Protein AF-A0A2H5ZWG8-F1 (afdb_monomer_lite)

Foldseek 3Di:
DDPPFAEEEEPDPDQDPLADPSHDYHYDDLQADDQFEYEYEPVCLVSLVVRQQVVLVPDPNSDGHAYEYEAEPPDDDDPVRVVRYLYYYYSVRNVVVCLCRVDRCLSCLLVQLVQDDLLLLQAPDPDSLCDPSGDPVSSVCCVPDPSSVVSNVVSSVVVVVVVVVVADDLVLLLCVLLVNHDPVNVVVCVVGSNSVNNSVRSNVVVVDDQQQNPQPPLCVVVQVVVCVVVVNPDGFSDKFQCLVLLVDPQPPPPDDDPPDDWDWDWDDDDQKIWIWTQDSRQWIKIKIKGFPPDAQWKKKWKDAPPDPGIDIDTDGWDDPDVRMTMDMDTPGGSVPDDNRIMITIHGDPPDD

Secondary structure (DSSP, 8-state):
-------EEES-SS--TT--TTS--EEPPTT-PPSS-EEE-GGGHHHHHHHHHHHHHTSTT-PPPPEEEEE-TT----TT-GGG-SEEEETT-HHHHHHHHHSTTGGGHHHHHHTS-HHHHHS--S-GGG-TTS-HHHHHHHHH-HHHHHHHHHHHHHHHHHHHTTS--HHHHHHHHTT---HHHHHHHHH-HHHHHHHHHHHHHTT--S---PPPGGGHHHHHHHHHHHT--SPPSEEEE-HHHHSS----SS---TT-PPEEEEEEETTEEEEEEE-TT-EEEEEEEEETTS-SEEEEEEE-TT-SS-EEEEEE-EEEETTEEEEEEEEEE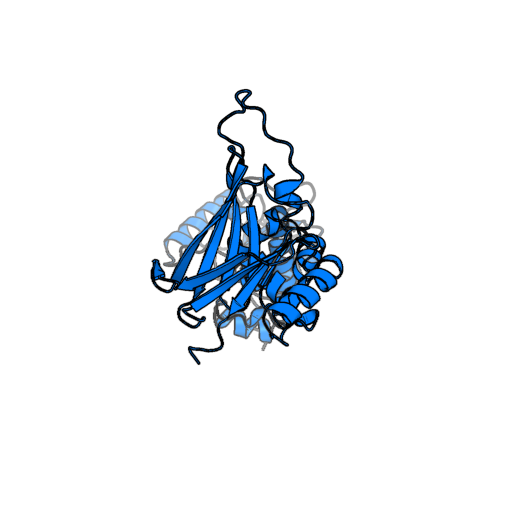GGGSPTT-EEEEEE-S---

Sequence (352 aa):
MNTVHRVWVLGFPERPPDWPAGLPFNPCSPHSLPPGPVVVHPSEVAHFIELARRAASHTESGTLPRAVLYLPPGDSEPPEVAAYFDAVVRADETDRLVRLLTCPHTLSVHEWVEELPREALFGVLEVPWEHRNLPGEAREHLTRCRVCREEFHQALQARRRLLRALCPEPEALARYATGAGAAHLAHHVDRCPACRAELAALQRELGGEPRAVPLKPELRPLWDQVATLLGVRRLPPIAVDLSPLLATLPLAAKSLPETQSPQSLRAQLEGVRCTVQRSPEGLLWAAVEADLQAPRKVRLVLASLHWTQPQEWLVELRPIAPGRLGATLFLGRAEHLEPGAALFLVPEPTDA

Radius of gyration: 30.87 Å; chains: 1; bounding box: 73×37×82 Å

pLDDT: mean 81.22, std 13.67, range [30.7, 94.31]

Structure (mmCIF, N/CA/C/O backbone):
data_AF-A0A2H5ZWG8-F1
#
_entry.id   AF-A0A2H5ZWG8-F1
#
loop_
_atom_site.group_PDB
_atom_site.id
_atom_site.type_symbol
_atom_site.label_atom_id
_atom_site.label_alt_id
_atom_site.label_comp_id
_atom_site.label_asym_id
_atom_site.label_entity_id
_atom_site.label_seq_id
_atom_site.pdbx_PDB_ins_code
_atom_site.Cartn_x
_atom_site.Cartn_y
_atom_site.Cartn_z
_atom_site.occupancy
_atom_site.B_iso_or_equiv
_atom_site.auth_seq_id
_atom_site.auth_comp_id
_atom_site.auth_asym_id
_atom_site.auth_atom_id
_atom_site.pdbx_PDB_model_num
ATOM 1 N N . MET A 1 1 ? 32.846 -11.225 -10.430 1.00 30.70 1 MET A N 1
ATOM 2 C CA . MET A 1 1 ? 33.342 -11.409 -11.810 1.00 30.70 1 MET A CA 1
ATOM 3 C C . MET A 1 1 ? 32.458 -10.570 -12.719 1.00 30.70 1 MET A C 1
ATOM 5 O O . MET A 1 1 ? 31.273 -10.856 -12.783 1.00 30.70 1 MET A O 1
ATOM 9 N N . ASN A 1 2 ? 32.995 -9.503 -13.321 1.00 34.00 2 ASN A N 1
ATOM 10 C CA . ASN A 1 2 ? 32.265 -8.641 -14.259 1.00 34.00 2 ASN A CA 1
ATOM 11 C C . ASN A 1 2 ? 32.137 -9.361 -15.605 1.00 34.00 2 ASN A C 1
ATOM 13 O O . ASN A 1 2 ? 33.013 -9.250 -16.461 1.00 34.00 2 ASN A O 1
ATOM 17 N N . THR A 1 3 ? 31.063 -10.118 -15.797 1.00 44.66 3 THR A N 1
ATOM 18 C CA . THR A 1 3 ? 30.571 -10.395 -17.146 1.00 44.66 3 THR A CA 1
ATOM 19 C C . THR A 1 3 ? 30.110 -9.061 -17.720 1.00 44.66 3 THR A C 1
ATOM 21 O O . THR A 1 3 ? 29.176 -8.456 -17.208 1.00 44.66 3 THR A O 1
ATOM 24 N N . VAL A 1 4 ? 30.806 -8.557 -18.742 1.00 54.16 4 VAL A N 1
ATOM 25 C CA . VAL A 1 4 ? 30.386 -7.346 -19.457 1.00 54.16 4 VAL A CA 1
ATOM 26 C C . VAL A 1 4 ? 29.005 -7.626 -20.043 1.00 54.16 4 VAL A C 1
ATOM 28 O O . VAL A 1 4 ? 28.868 -8.389 -21.002 1.00 54.16 4 VAL A O 1
ATOM 31 N N . HIS A 1 5 ? 27.971 -7.070 -19.418 1.00 67.81 5 HIS A N 1
ATOM 32 C CA . HIS A 1 5 ? 26.605 -7.200 -19.892 1.00 67.81 5 HIS A CA 1
ATOM 33 C C . HIS A 1 5 ? 26.490 -6.474 -21.234 1.00 67.81 5 HIS A C 1
ATOM 35 O O . HIS A 1 5 ? 26.905 -5.323 -21.377 1.00 67.81 5 HIS A O 1
ATOM 41 N N . ARG A 1 6 ? 25.989 -7.182 -22.251 1.00 79.94 6 ARG A N 1
ATOM 42 C CA . ARG A 1 6 ? 25.835 -6.622 -23.594 1.00 79.94 6 ARG A CA 1
ATOM 43 C C . ARG A 1 6 ? 24.592 -5.741 -23.618 1.00 79.94 6 ARG A C 1
ATOM 45 O O . ARG A 1 6 ? 23.482 -6.238 -23.462 1.00 79.94 6 ARG A O 1
ATOM 52 N N . VAL A 1 7 ? 24.813 -4.446 -23.806 1.00 85.50 7 VAL A N 1
ATOM 53 C CA . VAL A 1 7 ? 23.780 -3.469 -24.158 1.00 85.50 7 VAL A CA 1
ATOM 54 C C . VAL A 1 7 ? 23.635 -3.471 -25.669 1.00 85.50 7 VAL A C 1
ATOM 56 O O . VAL A 1 7 ? 24.648 -3.469 -26.377 1.00 85.50 7 VAL A O 1
ATOM 59 N N . TRP A 1 8 ? 22.400 -3.467 -26.153 1.00 91.88 8 TRP A N 1
ATOM 60 C CA . TRP A 1 8 ? 22.103 -3.427 -27.577 1.00 91.88 8 TRP A CA 1
ATOM 61 C C . TRP A 1 8 ? 21.438 -2.113 -27.959 1.00 91.88 8 TRP A C 1
ATOM 63 O O . TRP A 1 8 ? 20.783 -1.494 -27.128 1.00 91.88 8 TRP A O 1
ATOM 73 N N . VAL A 1 9 ? 21.614 -1.676 -29.202 1.00 93.50 9 VAL A N 1
ATOM 74 C CA . VAL A 1 9 ? 21.049 -0.418 -29.705 1.00 93.50 9 VAL A CA 1
ATOM 75 C C . VAL A 1 9 ? 20.248 -0.663 -30.978 1.00 93.50 9 VAL A C 1
ATOM 77 O O . VAL A 1 9 ? 20.664 -1.452 -31.825 1.00 93.50 9 VAL A O 1
ATOM 80 N N . LEU A 1 10 ? 19.096 -0.017 -31.124 1.00 93.19 10 LEU A N 1
ATOM 81 C CA . LEU A 1 10 ? 18.216 -0.144 -32.285 1.00 93.19 10 LEU A CA 1
ATOM 82 C C . LEU A 1 10 ? 17.880 1.245 -32.832 1.00 93.19 10 LEU A C 1
ATOM 84 O O . LEU A 1 10 ? 17.491 2.130 -32.074 1.00 93.19 10 LEU A O 1
ATOM 88 N N . GLY A 1 11 ? 18.033 1.429 -34.144 1.00 89.50 11 GLY A N 1
ATOM 89 C CA . GLY A 1 11 ? 17.671 2.678 -34.824 1.00 89.50 11 GLY A CA 1
ATOM 90 C C . GLY A 1 11 ? 18.688 3.803 -34.756 1.00 89.50 11 GLY A C 1
ATOM 91 O O . GLY A 1 11 ? 18.372 4.924 -35.137 1.00 89.50 11 GLY A O 1
ATOM 92 N N . PHE A 1 12 ? 19.904 3.517 -34.300 1.00 89.69 12 PHE A N 1
ATOM 93 C CA . PHE A 1 12 ? 20.992 4.485 -34.322 1.00 89.69 12 PHE A CA 1
ATOM 94 C C . PHE A 1 12 ? 21.779 4.350 -35.633 1.00 89.69 12 PHE A C 1
ATOM 96 O O . PHE A 1 12 ? 22.387 3.296 -35.845 1.00 89.69 12 PHE A O 1
ATOM 103 N N . PRO A 1 13 ? 21.796 5.376 -36.506 1.00 81.50 13 PRO A N 1
ATOM 104 C CA . PRO A 1 13 ? 22.578 5.337 -37.744 1.00 81.50 13 PRO A CA 1
ATOM 105 C C . PRO A 1 13 ? 24.087 5.316 -37.462 1.00 81.50 13 PRO A C 1
ATOM 107 O O . PRO A 1 13 ? 24.849 4.658 -38.163 1.00 81.50 13 PRO A O 1
ATOM 110 N N . GLU A 1 14 ? 24.505 5.995 -36.395 1.00 85.88 14 GLU A N 1
ATOM 111 C CA . GLU A 1 14 ? 25.869 6.022 -35.881 1.00 85.88 14 GLU A CA 1
ATOM 112 C C . GLU A 1 14 ? 25.857 6.164 -34.354 1.00 85.88 14 GLU A C 1
ATOM 114 O O . GLU A 1 14 ? 24.822 6.457 -33.748 1.00 85.88 14 GLU A O 1
ATOM 119 N N . ARG A 1 15 ? 27.008 5.924 -33.713 1.00 88.12 15 ARG A N 1
ATOM 120 C CA . ARG A 1 15 ? 27.152 6.111 -32.265 1.00 88.12 15 ARG A CA 1
ATOM 121 C C . ARG A 1 15 ? 27.009 7.604 -31.934 1.00 88.12 15 ARG A C 1
ATOM 123 O O . ARG A 1 15 ? 27.814 8.381 -32.445 1.00 88.12 15 ARG A O 1
ATOM 130 N N . PRO A 1 16 ? 26.073 8.003 -31.049 1.00 85.69 16 PRO A N 1
ATOM 131 C CA . PRO A 1 16 ? 25.942 9.398 -30.644 1.00 85.69 16 PRO A CA 1
ATOM 132 C C . PRO A 1 16 ? 27.257 9.952 -30.068 1.00 85.69 16 PRO A C 1
ATOM 134 O O . PRO A 1 16 ? 27.935 9.222 -29.335 1.00 85.69 16 PRO A O 1
ATOM 137 N N . PRO A 1 17 ? 27.611 11.225 -30.334 1.00 82.56 17 PRO A N 1
ATOM 138 C CA . PRO A 1 17 ? 28.825 11.844 -29.795 1.00 82.56 17 PRO A CA 1
ATOM 139 C C . PRO A 1 17 ? 28.893 11.782 -28.264 1.00 82.56 17 PRO A C 1
ATOM 141 O O . PRO A 1 17 ? 29.939 11.467 -27.702 1.00 82.56 17 PRO A O 1
ATOM 144 N N . ASP A 1 18 ? 27.748 11.979 -27.608 1.00 82.44 18 ASP A N 1
ATOM 145 C CA . ASP A 1 18 ? 27.615 11.967 -26.149 1.00 82.44 18 ASP A CA 1
ATOM 146 C C . ASP A 1 18 ? 27.380 10.556 -25.576 1.00 82.44 18 ASP A C 1
ATOM 148 O O . ASP A 1 18 ? 27.029 10.391 -24.407 1.00 82.44 18 ASP A O 1
ATOM 152 N N . TRP A 1 19 ? 27.557 9.498 -26.379 1.00 85.88 19 TRP A N 1
ATOM 153 C CA . TRP A 1 19 ? 27.351 8.131 -25.907 1.00 85.88 19 TRP A CA 1
ATOM 154 C C . TRP A 1 19 ? 28.383 7.748 -24.834 1.00 85.88 19 TRP A C 1
ATOM 156 O O . TRP A 1 19 ? 29.591 7.761 -25.123 1.00 85.88 19 TRP A O 1
ATOM 166 N N . PRO A 1 20 ? 27.952 7.293 -23.641 1.00 85.12 20 PRO A N 1
ATOM 167 C CA . PRO A 1 20 ? 28.846 7.078 -22.510 1.00 85.12 20 PRO A CA 1
ATOM 168 C C . PRO A 1 20 ? 30.040 6.176 -22.837 1.00 85.12 20 PRO A C 1
ATOM 170 O O . PRO A 1 20 ? 29.884 5.069 -23.354 1.00 85.12 20 PRO A O 1
ATOM 173 N N . ALA A 1 21 ? 31.251 6.629 -22.501 1.00 79.94 21 ALA A N 1
ATOM 174 C CA . ALA A 1 21 ? 32.500 5.948 -22.857 1.00 79.94 21 ALA A CA 1
ATOM 175 C C . ALA A 1 21 ? 32.606 4.506 -22.315 1.00 79.94 21 ALA A C 1
ATOM 177 O O . ALA A 1 21 ? 33.297 3.682 -22.909 1.00 79.94 21 ALA A O 1
ATOM 178 N N . GLY A 1 22 ? 31.903 4.195 -21.220 1.00 79.25 22 GLY A N 1
ATOM 179 C CA . GLY A 1 22 ? 31.877 2.872 -20.588 1.00 79.25 22 GLY A CA 1
ATOM 180 C C . GLY A 1 22 ? 30.763 1.932 -21.060 1.00 79.25 22 GLY A C 1
ATOM 181 O O . GLY A 1 22 ? 30.736 0.785 -20.618 1.00 79.25 22 GLY A O 1
ATOM 182 N N . LEU A 1 23 ? 29.846 2.380 -21.928 1.00 84.25 23 LEU A N 1
ATOM 183 C CA . LEU A 1 23 ? 28.751 1.544 -22.421 1.00 84.25 23 LEU A CA 1
ATOM 184 C C . LEU A 1 23 ? 29.053 0.999 -23.819 1.00 84.25 23 LEU A C 1
ATOM 186 O O . LEU A 1 23 ? 29.343 1.781 -24.731 1.00 84.25 23 LEU A O 1
ATOM 190 N N . PRO A 1 24 ? 28.937 -0.323 -24.034 1.00 85.75 24 PRO A N 1
ATOM 191 C CA . PRO A 1 24 ? 29.133 -0.888 -25.355 1.00 85.75 24 PRO A CA 1
ATOM 192 C C . PRO A 1 24 ? 27.995 -0.452 -26.288 1.00 85.75 24 PRO A C 1
ATOM 194 O O . PRO A 1 24 ? 26.832 -0.405 -25.894 1.00 85.75 24 PRO A O 1
ATOM 197 N N . PHE A 1 25 ? 28.342 -0.142 -27.535 1.00 88.56 25 PHE A N 1
ATOM 198 C CA . PHE A 1 25 ? 27.396 0.233 -28.582 1.00 88.56 25 PHE A CA 1
ATOM 199 C C . PHE A 1 25 ? 27.288 -0.933 -29.569 1.00 88.56 25 PHE A C 1
ATOM 201 O O . PHE A 1 25 ? 28.113 -1.057 -30.473 1.00 88.56 25 PHE A O 1
ATOM 208 N N . ASN A 1 26 ? 26.324 -1.834 -29.348 1.00 90.31 26 ASN A N 1
ATOM 209 C CA . ASN A 1 26 ? 26.140 -3.033 -30.172 1.00 90.31 26 ASN A CA 1
ATOM 210 C C . ASN A 1 26 ? 24.828 -2.937 -30.964 1.00 90.31 26 ASN A C 1
ATOM 212 O O . ASN A 1 26 ? 23.762 -3.115 -30.372 1.00 90.31 26 ASN A O 1
ATOM 216 N N . PRO A 1 27 ? 24.865 -2.666 -32.277 1.00 89.94 27 PRO A N 1
ATOM 217 C CA . PRO A 1 27 ? 23.658 -2.613 -33.094 1.00 89.94 27 PRO A CA 1
ATOM 218 C C . PRO A 1 27 ? 22.876 -3.932 -33.063 1.00 89.94 27 PRO A C 1
ATOM 220 O O . PRO A 1 27 ? 23.457 -5.017 -33.143 1.00 89.94 27 PRO A O 1
ATOM 223 N N . CYS A 1 28 ? 21.553 -3.836 -32.945 1.00 86.88 28 CYS A N 1
ATOM 224 C CA . CYS A 1 28 ? 20.645 -4.971 -33.051 1.00 86.88 28 CYS A CA 1
ATOM 225 C C . CYS A 1 28 ? 20.570 -5.485 -34.491 1.00 86.88 28 CYS A C 1
ATOM 227 O O . CYS A 1 28 ? 20.695 -4.728 -35.453 1.00 86.88 28 CYS A O 1
ATOM 229 N N . SER A 1 29 ? 20.264 -6.776 -34.629 1.00 81.75 29 SER A N 1
ATOM 230 C CA . SER A 1 29 ? 19.774 -7.312 -35.898 1.00 81.75 29 SER A CA 1
ATOM 231 C C . SER A 1 29 ? 18.396 -6.711 -36.211 1.00 81.75 29 SER A C 1
ATOM 233 O O . SER A 1 29 ? 17.562 -6.628 -35.307 1.00 81.75 29 SER A O 1
ATOM 235 N N . PRO A 1 30 ? 18.100 -6.356 -37.473 1.00 75.69 30 PRO A N 1
ATOM 236 C CA . PRO A 1 30 ? 16.808 -5.784 -37.853 1.00 75.69 30 PRO A CA 1
ATOM 237 C C . PRO A 1 30 ? 15.635 -6.770 -37.722 1.00 75.69 30 PRO A C 1
ATOM 239 O O . PRO A 1 30 ? 14.481 -6.353 -37.788 1.00 75.69 30 PRO A O 1
ATOM 242 N N . HIS A 1 31 ? 15.902 -8.069 -37.551 1.00 81.56 31 HIS A N 1
ATOM 243 C CA . HIS A 1 31 ? 14.879 -9.121 -37.601 1.00 81.56 31 HIS A CA 1
ATOM 244 C C . HIS A 1 31 ? 14.550 -9.759 -36.248 1.00 81.56 31 HIS A C 1
ATOM 246 O O . HIS A 1 31 ? 13.583 -10.513 -36.153 1.00 81.56 31 HIS A O 1
ATOM 252 N N . SER A 1 32 ? 15.345 -9.508 -35.208 1.00 83.25 32 SER A N 1
ATOM 253 C CA . SER A 1 32 ? 15.174 -10.174 -33.915 1.00 83.25 32 SER A CA 1
ATOM 254 C C . SER A 1 32 ? 15.794 -9.368 -32.785 1.00 83.25 32 SER A C 1
ATOM 256 O O . SER A 1 32 ? 16.927 -8.897 -32.919 1.00 83.25 32 SER A O 1
ATOM 258 N N . LEU A 1 33 ? 15.099 -9.298 -31.648 1.00 87.12 33 LEU A N 1
ATOM 259 C CA . LEU A 1 33 ? 15.634 -8.668 -30.445 1.00 87.12 33 LEU A CA 1
ATOM 260 C C . LEU A 1 33 ? 16.552 -9.643 -29.691 1.00 87.12 33 LEU A C 1
ATOM 262 O O . LEU A 1 33 ? 16.179 -10.800 -29.478 1.00 87.12 33 LEU A O 1
ATOM 266 N N . PRO A 1 34 ? 17.762 -9.206 -29.312 1.00 85.56 34 PRO A N 1
ATOM 267 C CA . PRO A 1 34 ? 18.702 -10.034 -28.572 1.00 85.56 34 PRO A CA 1
ATOM 268 C C . PRO A 1 34 ? 18.287 -10.190 -27.099 1.00 85.56 34 PRO A C 1
ATOM 270 O O . PRO A 1 34 ? 17.523 -9.377 -26.576 1.00 85.56 34 PRO A O 1
ATOM 273 N N . PRO A 1 35 ? 18.828 -11.195 -26.385 1.00 78.94 35 PRO A N 1
ATOM 274 C CA . PRO A 1 35 ? 18.664 -11.281 -24.941 1.00 78.94 35 PRO A CA 1
ATOM 275 C C . PRO A 1 35 ? 19.454 -10.152 -24.262 1.00 78.94 35 PRO A C 1
ATOM 277 O O . PRO A 1 35 ? 20.685 -10.095 -24.355 1.00 78.94 35 PRO A O 1
ATOM 280 N N . GLY A 1 36 ? 18.748 -9.251 -23.579 1.00 84.50 36 GLY A N 1
ATOM 281 C CA . GLY A 1 36 ? 19.336 -8.146 -22.820 1.00 84.50 36 GLY A CA 1
ATOM 282 C C . GLY A 1 36 ? 18.604 -6.816 -23.020 1.00 84.50 36 GLY A C 1
ATOM 283 O O . GLY A 1 36 ? 17.618 -6.766 -23.751 1.00 84.50 36 GLY A O 1
ATOM 284 N N . PRO A 1 37 ? 19.078 -5.744 -22.360 1.00 90.00 37 PRO A N 1
ATOM 285 C CA . PRO A 1 37 ? 18.495 -4.419 -22.505 1.00 90.00 37 PRO A CA 1
ATOM 286 C C . PRO A 1 37 ? 18.777 -3.840 -23.897 1.00 90.00 37 PRO A C 1
ATOM 288 O O . PRO A 1 37 ? 19.912 -3.898 -24.388 1.00 90.00 37 PRO A O 1
ATOM 291 N N . VAL A 1 38 ? 17.748 -3.249 -24.504 1.00 92.81 38 VAL A N 1
ATOM 292 C CA . VAL A 1 38 ? 17.826 -2.587 -25.811 1.00 92.81 38 VAL A CA 1
ATOM 293 C C . VAL A 1 38 ? 17.573 -1.090 -25.654 1.00 92.81 38 VAL A C 1
ATOM 295 O O . VAL A 1 38 ? 16.543 -0.673 -25.135 1.00 92.81 38 VAL A O 1
ATOM 298 N N . VAL A 1 39 ? 18.506 -0.268 -26.118 1.00 93.75 39 VAL A N 1
ATOM 299 C CA . VAL A 1 39 ? 18.330 1.180 -26.230 1.00 93.75 39 VAL A CA 1
ATOM 300 C C . VAL A 1 39 ? 17.760 1.482 -27.609 1.00 93.75 39 VAL A C 1
ATOM 302 O O . VAL A 1 39 ? 18.359 1.121 -28.622 1.00 93.75 39 VAL A O 1
ATOM 305 N N . VAL A 1 40 ? 16.601 2.123 -27.661 1.00 93.44 40 VAL A N 1
ATOM 306 C CA . VAL A 1 40 ? 15.843 2.339 -28.896 1.00 93.44 40 VAL A CA 1
ATOM 307 C C . VAL A 1 40 ? 15.834 3.822 -29.235 1.00 93.44 40 VAL A C 1
ATOM 309 O O . VAL A 1 40 ? 15.539 4.659 -28.384 1.00 93.44 40 VAL A O 1
ATOM 312 N N . HIS A 1 41 ? 16.169 4.139 -30.481 1.00 91.81 41 HIS A N 1
ATOM 313 C CA . HIS A 1 41 ? 16.049 5.478 -31.043 1.00 91.81 41 HIS A CA 1
ATOM 314 C C . HIS A 1 41 ? 14.596 5.754 -31.480 1.00 91.81 41 HIS A C 1
ATOM 316 O O . HIS A 1 41 ? 13.927 4.821 -31.943 1.00 91.81 41 HIS A O 1
ATOM 322 N N . PRO A 1 42 ? 14.091 7.005 -31.425 1.00 90.12 42 PRO A N 1
ATOM 323 C CA . PRO A 1 42 ? 12.688 7.304 -31.720 1.00 90.12 42 PRO A CA 1
ATOM 324 C C . PRO A 1 42 ? 12.245 6.880 -33.126 1.00 90.12 42 PRO A C 1
ATOM 326 O O . PRO A 1 42 ? 11.098 6.482 -33.319 1.00 90.12 42 PRO A O 1
ATOM 329 N N . SER A 1 43 ? 13.166 6.888 -34.097 1.00 89.50 43 SER A N 1
ATOM 330 C CA . SER A 1 43 ? 12.890 6.475 -35.481 1.00 89.50 43 SER A CA 1
ATOM 331 C C . SER A 1 43 ? 12.484 5.005 -35.634 1.00 89.50 43 SER A C 1
ATOM 333 O O . SER A 1 43 ? 11.836 4.668 -36.616 1.00 89.50 43 SER A O 1
ATOM 335 N N . GLU A 1 44 ? 12.842 4.135 -34.686 1.00 91.69 44 GLU A N 1
ATOM 336 C CA . GLU A 1 44 ? 12.567 2.691 -34.750 1.00 91.69 44 GLU A CA 1
ATOM 337 C C . GLU A 1 44 ? 11.533 2.230 -33.719 1.00 91.69 44 GLU A C 1
ATOM 339 O O . GLU A 1 44 ? 11.356 1.032 -33.516 1.00 91.69 44 GLU A O 1
ATOM 344 N N . VAL A 1 45 ? 10.819 3.142 -33.055 1.00 91.25 45 VAL A N 1
ATOM 345 C CA . VAL A 1 45 ? 9.861 2.763 -32.003 1.00 91.25 45 VAL A CA 1
ATOM 346 C C . VAL A 1 45 ? 8.763 1.835 -32.527 1.00 91.25 45 VAL A C 1
ATOM 348 O O . VAL A 1 45 ? 8.473 0.818 -31.901 1.00 91.25 45 VAL A O 1
ATOM 351 N N . ALA A 1 46 ? 8.177 2.137 -33.689 1.00 90.19 46 ALA A N 1
ATOM 352 C CA . ALA A 1 46 ? 7.131 1.297 -34.276 1.00 90.19 46 ALA A CA 1
ATOM 353 C C . ALA A 1 46 ? 7.643 -0.120 -34.592 1.00 90.19 46 ALA A C 1
ATOM 355 O O . ALA A 1 46 ? 6.980 -1.110 -34.275 1.00 90.19 46 ALA A O 1
ATOM 356 N N . HIS A 1 47 ? 8.852 -0.214 -35.152 1.00 91.69 47 HIS A N 1
ATOM 357 C CA . HIS A 1 47 ? 9.499 -1.487 -35.468 1.00 91.69 47 HIS A CA 1
ATOM 358 C C . HIS A 1 47 ? 9.872 -2.265 -34.202 1.00 91.69 47 HIS A C 1
ATOM 360 O O . HIS A 1 47 ? 9.610 -3.463 -34.096 1.00 91.69 47 HIS A O 1
ATOM 366 N N . PHE A 1 48 ? 10.407 -1.579 -33.189 1.00 93.06 48 PHE A N 1
ATOM 367 C CA . PHE A 1 48 ? 10.680 -2.163 -31.881 1.00 93.06 48 PHE A CA 1
ATOM 368 C C . PHE A 1 48 ? 9.421 -2.776 -31.266 1.00 93.06 48 PHE A C 1
ATOM 370 O O . PHE A 1 48 ? 9.468 -3.919 -30.823 1.00 93.06 48 PHE A O 1
ATOM 377 N N . ILE A 1 49 ? 8.294 -2.058 -31.276 1.00 92.19 49 ILE A N 1
ATOM 378 C CA . ILE A 1 49 ? 7.020 -2.549 -30.735 1.00 92.19 49 ILE A CA 1
ATOM 379 C C . ILE A 1 49 ? 6.581 -3.829 -31.457 1.00 92.19 49 ILE A C 1
ATOM 381 O O . ILE A 1 49 ? 6.165 -4.791 -30.809 1.00 92.19 49 ILE A O 1
ATOM 385 N N . GLU A 1 50 ? 6.698 -3.88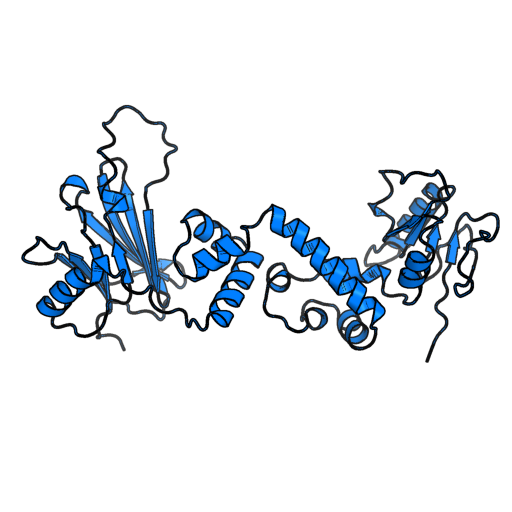3 -32.785 1.00 92.00 50 GLU A N 1
ATOM 386 C CA . GLU A 1 50 ? 6.389 -5.090 -33.558 1.00 92.00 50 GLU A CA 1
ATOM 387 C C . GLU A 1 50 ? 7.275 -6.274 -33.139 1.00 92.00 50 GLU A C 1
ATOM 389 O O . GLU A 1 50 ? 6.770 -7.365 -32.848 1.00 92.00 50 GLU A O 1
ATOM 394 N N . LEU A 1 51 ? 8.590 -6.055 -33.052 1.00 92.25 51 LEU A N 1
ATOM 395 C CA . LEU A 1 51 ? 9.545 -7.079 -32.633 1.00 92.25 51 LEU A CA 1
ATOM 396 C C . LEU A 1 51 ? 9.325 -7.525 -31.181 1.00 92.25 51 LEU A C 1
ATOM 398 O O . LEU A 1 51 ? 9.383 -8.720 -30.895 1.00 92.25 51 LEU A O 1
ATOM 402 N N . ALA A 1 52 ? 9.039 -6.590 -30.276 1.00 91.56 52 ALA A N 1
ATOM 403 C CA . ALA A 1 52 ? 8.789 -6.842 -28.862 1.00 91.56 52 ALA A CA 1
ATOM 404 C C . ALA A 1 52 ? 7.533 -7.694 -28.664 1.00 91.56 52 ALA A C 1
ATOM 406 O O . ALA A 1 52 ? 7.564 -8.678 -27.926 1.00 91.56 52 ALA A O 1
ATOM 407 N N . ARG A 1 53 ? 6.447 -7.384 -29.385 1.00 91.06 53 ARG A N 1
ATOM 408 C CA . ARG A 1 53 ? 5.201 -8.166 -29.340 1.00 91.06 53 ARG A CA 1
ATOM 409 C C . ARG A 1 53 ? 5.392 -9.573 -29.896 1.00 91.06 53 ARG A C 1
ATOM 411 O O . ARG A 1 53 ? 4.882 -10.527 -29.312 1.00 91.06 53 ARG A O 1
ATOM 418 N N . ARG A 1 54 ? 6.150 -9.722 -30.988 1.00 89.94 54 ARG A N 1
ATOM 419 C CA . ARG A 1 54 ? 6.514 -11.045 -31.519 1.00 89.94 54 ARG A CA 1
ATOM 420 C C . ARG A 1 54 ? 7.330 -11.840 -30.508 1.00 89.94 54 ARG A C 1
ATOM 422 O O . ARG A 1 54 ? 6.966 -12.971 -30.204 1.00 89.94 54 ARG A O 1
ATOM 429 N N . ALA A 1 55 ? 8.379 -11.242 -29.948 1.00 87.56 55 ALA A N 1
ATOM 430 C CA . ALA A 1 55 ? 9.217 -11.888 -28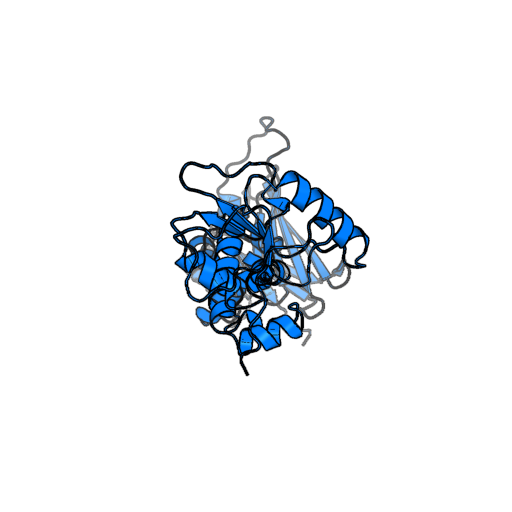.944 1.00 87.56 55 ALA A CA 1
ATOM 431 C C . ALA A 1 55 ? 8.397 -12.342 -27.723 1.00 87.56 55 ALA A C 1
ATOM 433 O O . ALA A 1 55 ? 8.501 -13.498 -27.323 1.00 87.56 55 ALA A O 1
ATOM 434 N N . ALA A 1 56 ? 7.520 -11.479 -27.202 1.00 88.31 56 ALA A N 1
ATOM 435 C CA . ALA A 1 56 ? 6.636 -11.797 -26.084 1.00 88.31 56 ALA A CA 1
ATOM 436 C C . ALA A 1 56 ? 5.633 -12.918 -26.404 1.00 88.31 56 ALA A C 1
ATOM 438 O O . ALA A 1 56 ? 5.367 -13.760 -25.559 1.00 88.31 56 ALA A O 1
ATOM 439 N N . SER A 1 57 ? 5.107 -12.995 -27.633 1.00 88.00 57 SER A N 1
ATOM 440 C CA . SER A 1 57 ? 4.190 -14.082 -28.027 1.00 88.00 57 SER A CA 1
ATOM 441 C C . SER A 1 57 ? 4.837 -15.474 -28.036 1.00 88.00 57 SER A C 1
ATOM 443 O O . SER A 1 57 ? 4.135 -16.484 -28.031 1.00 88.00 57 SER A O 1
ATOM 445 N N . HIS A 1 58 ? 6.170 -15.528 -28.052 1.00 84.25 58 HIS A N 1
ATOM 446 C CA . HIS A 1 58 ? 6.948 -16.761 -28.013 1.00 84.25 58 HIS A CA 1
ATOM 447 C C . HIS A 1 58 ? 7.445 -17.123 -26.607 1.00 84.25 58 HIS A C 1
ATOM 449 O O . HIS A 1 58 ? 8.062 -18.176 -26.445 1.00 84.25 58 HIS A O 1
ATOM 455 N N . THR A 1 59 ? 7.188 -16.289 -25.594 1.00 81.88 59 THR A N 1
ATOM 456 C CA . THR A 1 59 ? 7.508 -16.584 -24.193 1.00 81.88 59 THR A CA 1
ATOM 457 C C . THR A 1 59 ? 6.241 -16.964 -23.434 1.00 81.88 59 THR A C 1
ATOM 459 O O . THR A 1 59 ? 5.197 -16.336 -23.584 1.00 81.88 59 THR A O 1
ATOM 462 N N . GLU A 1 60 ? 6.317 -17.990 -22.582 1.00 76.38 60 GLU A N 1
ATOM 463 C CA . GLU A 1 60 ? 5.169 -18.404 -21.756 1.00 76.38 60 GLU A CA 1
ATOM 464 C C . GLU A 1 60 ? 4.699 -17.289 -20.810 1.00 76.38 60 GLU A C 1
ATOM 466 O O . GLU A 1 60 ? 3.516 -17.202 -20.489 1.00 76.38 60 GLU A O 1
ATOM 471 N N . SER A 1 61 ? 5.614 -16.416 -20.383 1.00 79.69 61 SER A N 1
ATOM 472 C CA . SER A 1 61 ? 5.317 -15.291 -19.499 1.00 79.69 61 SER A CA 1
ATOM 473 C C . SER A 1 61 ? 4.711 -14.082 -20.217 1.00 79.69 61 SER A C 1
ATOM 475 O O . SER A 1 61 ? 4.222 -13.173 -19.549 1.00 79.69 61 SER A O 1
ATOM 477 N N . GLY A 1 62 ? 4.772 -14.024 -21.555 1.00 83.94 62 GLY A N 1
ATOM 478 C CA . GLY A 1 62 ? 4.346 -12.856 -22.329 1.00 83.94 62 GLY A CA 1
ATOM 479 C C . GLY A 1 62 ? 5.159 -11.587 -22.048 1.00 83.94 62 GLY A C 1
ATOM 480 O O . GLY A 1 62 ? 4.711 -10.487 -22.370 1.00 83.94 62 GLY A O 1
ATOM 481 N N . THR A 1 63 ? 6.328 -11.711 -21.414 1.00 83.12 63 THR A N 1
ATOM 482 C CA . THR A 1 63 ? 7.128 -10.565 -20.966 1.00 83.12 63 THR A CA 1
ATOM 483 C C . THR A 1 63 ? 7.748 -9.843 -22.156 1.00 83.12 63 THR A C 1
ATOM 485 O O . THR A 1 63 ? 8.331 -10.475 -23.044 1.00 83.12 63 THR A O 1
ATOM 488 N N . LEU A 1 64 ? 7.641 -8.513 -22.160 1.00 88.31 64 LEU A N 1
ATOM 489 C CA . LEU A 1 64 ? 8.285 -7.676 -23.164 1.00 88.31 64 LEU A CA 1
ATOM 490 C C . LEU A 1 64 ? 9.808 -7.628 -22.936 1.00 88.31 64 LEU A C 1
ATOM 492 O O . LEU A 1 64 ? 10.277 -7.744 -21.802 1.00 88.31 64 LEU A O 1
ATOM 496 N N . PRO A 1 65 ? 10.609 -7.464 -24.000 1.00 88.69 65 PRO A N 1
ATOM 497 C CA . PRO A 1 65 ? 12.040 -7.225 -23.865 1.00 88.69 65 PRO A CA 1
ATOM 498 C C . PRO A 1 65 ? 12.322 -5.934 -23.097 1.00 88.69 65 PRO A C 1
ATOM 500 O O . PRO A 1 65 ? 11.675 -4.918 -23.337 1.00 88.69 65 PRO A O 1
ATOM 503 N N . ARG A 1 66 ? 13.342 -5.969 -22.234 1.00 90.62 66 ARG A N 1
ATOM 504 C CA . ARG A 1 66 ? 13.769 -4.800 -21.462 1.00 90.62 66 ARG A CA 1
ATOM 505 C C . ARG A 1 66 ? 14.289 -3.710 -22.391 1.00 90.62 66 ARG A C 1
ATOM 507 O O . ARG A 1 66 ? 15.208 -3.968 -23.177 1.00 90.62 66 ARG A O 1
ATOM 514 N N . ALA A 1 67 ? 13.753 -2.503 -22.289 1.00 92.75 67 ALA A N 1
ATOM 515 C CA . ALA A 1 67 ? 14.056 -1.442 -23.233 1.00 92.75 67 ALA A CA 1
ATOM 516 C C . ALA A 1 67 ? 14.095 -0.045 -22.620 1.00 92.75 67 ALA A C 1
ATOM 518 O O . ALA A 1 67 ? 13.321 0.309 -21.733 1.00 92.75 67 ALA A O 1
ATOM 519 N N . VAL A 1 68 ? 14.997 0.771 -23.163 1.00 93.00 68 VAL A N 1
ATOM 520 C CA . VAL A 1 68 ? 15.147 2.188 -22.834 1.00 93.00 68 VAL A CA 1
ATOM 521 C C . VAL A 1 68 ? 14.923 3.003 -24.100 1.00 93.00 68 VAL A C 1
ATOM 523 O O . VAL A 1 68 ? 15.640 2.817 -25.083 1.00 93.00 68 VAL A O 1
ATOM 526 N N . LEU A 1 69 ? 13.964 3.925 -24.080 1.00 93.25 69 LEU A N 1
ATOM 527 C CA . LEU A 1 69 ? 13.812 4.913 -25.143 1.00 93.25 69 LEU A CA 1
ATOM 528 C C . LEU A 1 69 ? 14.843 6.023 -24.934 1.00 93.25 69 LEU A C 1
ATOM 530 O O . LEU A 1 69 ? 14.839 6.693 -23.902 1.00 93.25 69 LEU A O 1
ATOM 534 N N . TYR A 1 70 ? 15.719 6.219 -25.913 1.00 91.81 70 TYR A N 1
ATOM 535 C CA . TYR A 1 70 ? 16.664 7.331 -25.930 1.00 91.81 70 TYR A CA 1
ATOM 536 C C . TYR A 1 70 ? 16.061 8.498 -26.709 1.00 91.81 70 TYR A C 1
ATOM 538 O O . TYR A 1 70 ? 15.722 8.331 -27.876 1.00 91.81 70 TYR A O 1
ATOM 546 N N . LEU A 1 71 ? 15.941 9.671 -26.091 1.00 90.44 71 LEU A N 1
ATOM 547 C CA . LEU A 1 71 ? 15.423 10.882 -26.729 1.00 90.44 71 LEU A CA 1
ATOM 548 C C . LEU A 1 71 ? 16.575 11.826 -27.112 1.00 90.44 71 LEU A C 1
ATOM 550 O O . LEU A 1 71 ? 17.225 12.381 -26.217 1.00 90.44 71 LEU A O 1
ATOM 554 N N . PRO A 1 72 ? 16.824 12.048 -28.415 1.00 86.75 72 PRO A N 1
ATOM 555 C CA . PRO A 1 72 ? 17.730 13.083 -28.896 1.00 86.75 72 PRO A CA 1
ATOM 556 C C . PRO A 1 72 ? 17.334 14.495 -28.418 1.00 86.75 72 PRO A C 1
ATOM 558 O O . PRO A 1 72 ? 16.187 14.732 -28.024 1.00 86.75 72 PRO A O 1
ATOM 561 N N . PRO A 1 73 ? 18.257 15.473 -28.467 1.00 84.69 73 PRO A N 1
ATOM 562 C CA . PRO A 1 73 ? 17.945 16.855 -28.119 1.00 84.69 73 PRO A CA 1
ATOM 563 C C . PRO A 1 73 ? 16.804 17.415 -28.979 1.00 84.69 73 PRO A C 1
ATOM 565 O O . PRO A 1 73 ? 16.871 17.384 -30.203 1.00 84.69 73 PRO A O 1
ATOM 568 N N . GLY A 1 74 ? 15.780 17.974 -28.331 1.00 82.56 74 GLY A N 1
ATOM 569 C CA . GLY A 1 74 ? 14.626 18.582 -29.006 1.00 82.56 74 GLY A CA 1
ATOM 570 C C . GLY A 1 74 ? 13.452 17.634 -29.262 1.00 82.56 74 GLY A C 1
ATOM 571 O O . GLY A 1 74 ? 12.357 18.123 -29.538 1.00 82.56 74 GLY A O 1
ATOM 572 N N . ASP A 1 75 ? 13.636 16.324 -29.087 1.00 83.25 75 ASP A N 1
ATOM 573 C CA . ASP A 1 75 ? 12.544 15.361 -29.196 1.00 83.25 75 ASP A CA 1
ATOM 574 C C . ASP A 1 75 ? 11.677 15.335 -27.929 1.00 83.25 75 ASP A C 1
ATOM 576 O O . ASP A 1 75 ? 12.094 15.695 -26.820 1.00 83.25 75 ASP A O 1
ATOM 580 N N . SER A 1 76 ? 10.432 14.900 -28.111 1.00 80.62 76 SER A N 1
ATOM 581 C CA . SER A 1 76 ? 9.456 14.716 -27.037 1.00 80.62 76 SER A CA 1
ATOM 582 C C . SER A 1 76 ? 9.047 13.253 -26.939 1.00 80.62 76 SER A C 1
ATOM 584 O O . SER A 1 76 ? 9.054 12.532 -27.937 1.00 80.62 76 SER A O 1
ATOM 586 N N . GLU A 1 77 ? 8.712 12.815 -25.727 1.00 80.88 77 GLU A N 1
ATOM 587 C CA . GLU A 1 77 ? 8.238 11.457 -25.482 1.00 80.88 77 GLU A CA 1
ATOM 588 C C . GLU A 1 77 ? 6.907 11.222 -26.217 1.00 80.88 77 GLU A C 1
ATOM 590 O O . GLU A 1 77 ? 5.941 11.955 -25.973 1.00 80.88 77 GLU A O 1
ATOM 595 N N . PRO A 1 78 ? 6.816 10.215 -27.102 1.00 77.44 78 PRO A N 1
ATOM 596 C CA . PRO A 1 78 ? 5.549 9.877 -27.730 1.00 77.44 78 PRO A CA 1
ATOM 597 C C . PRO A 1 78 ? 4.591 9.279 -26.679 1.00 77.44 78 PRO A C 1
ATOM 599 O O . PRO A 1 78 ? 4.926 8.280 -26.052 1.00 77.44 78 PRO A O 1
ATOM 602 N N . PRO A 1 79 ? 3.375 9.812 -26.478 1.00 70.75 79 PRO A N 1
ATOM 603 C CA . PRO A 1 79 ? 2.510 9.398 -25.364 1.00 70.75 79 PRO A CA 1
ATOM 604 C C . PRO A 1 79 ? 2.057 7.928 -25.420 1.00 70.75 79 PRO A C 1
ATOM 606 O O . PRO A 1 79 ? 1.714 7.341 -24.398 1.00 70.75 79 PRO A O 1
ATOM 609 N N . GLU A 1 80 ? 2.066 7.311 -26.602 1.00 71.94 80 GLU A N 1
ATOM 610 C CA . GLU A 1 80 ? 1.585 5.941 -26.821 1.00 71.94 80 GLU A CA 1
ATOM 611 C C . GLU A 1 80 ? 2.616 4.858 -26.457 1.00 71.94 80 GLU A C 1
ATOM 613 O O . GLU A 1 80 ? 2.301 3.668 -26.482 1.00 71.94 80 GLU A O 1
ATOM 618 N N . VAL A 1 81 ? 3.854 5.246 -26.125 1.00 75.56 81 VAL A N 1
ATOM 619 C CA . VAL A 1 81 ? 4.985 4.304 -26.089 1.00 75.56 81 VAL A CA 1
ATOM 620 C C . VAL A 1 81 ? 5.417 3.924 -24.678 1.00 75.56 81 VAL A C 1
ATOM 622 O O . VAL A 1 81 ? 6.129 2.938 -24.516 1.00 75.56 81 VAL A O 1
ATOM 625 N N . ALA A 1 82 ? 4.919 4.625 -23.653 1.00 73.75 82 ALA A N 1
ATOM 626 C CA . ALA A 1 82 ? 5.268 4.395 -22.249 1.00 73.75 82 ALA A CA 1
ATOM 627 C C . ALA A 1 82 ? 5.039 2.944 -21.781 1.00 73.75 82 ALA A C 1
ATOM 629 O O . ALA A 1 82 ? 5.731 2.465 -20.893 1.00 73.75 82 ALA A O 1
ATOM 630 N N . ALA A 1 83 ? 4.099 2.217 -22.395 1.00 81.81 83 ALA A N 1
ATOM 631 C CA . ALA A 1 83 ? 3.817 0.821 -22.053 1.00 81.81 83 ALA A CA 1
ATOM 632 C C . ALA A 1 83 ? 4.869 -0.188 -22.563 1.00 81.81 83 ALA A C 1
ATOM 634 O O . ALA A 1 83 ? 4.830 -1.348 -22.163 1.00 81.81 83 ALA A O 1
ATOM 635 N N . TYR A 1 84 ? 5.769 0.221 -23.463 1.00 87.56 84 TYR A N 1
ATOM 636 C CA . TYR A 1 84 ? 6.748 -0.661 -24.116 1.00 87.56 84 TYR A CA 1
ATOM 637 C C . TYR A 1 84 ? 8.190 -0.420 -23.666 1.00 87.56 84 TYR A C 1
ATOM 639 O O . TYR A 1 84 ? 9.086 -1.147 -24.092 1.00 87.56 84 TYR A O 1
ATOM 647 N N . PHE A 1 85 ? 8.422 0.599 -22.840 1.00 90.31 85 PHE A N 1
ATOM 648 C CA . PHE A 1 85 ? 9.747 0.992 -22.382 1.00 90.31 85 PHE A CA 1
ATOM 649 C C . PHE A 1 85 ? 9.787 1.033 -20.859 1.00 90.31 85 PHE A C 1
ATOM 651 O O . PHE A 1 85 ? 8.912 1.614 -20.225 1.00 90.31 85 PHE A O 1
ATOM 658 N N . ASP A 1 86 ? 10.846 0.474 -20.279 1.00 88.62 86 ASP A N 1
ATOM 659 C CA . ASP A 1 86 ? 11.079 0.499 -18.832 1.00 88.62 86 ASP A CA 1
ATOM 660 C C . ASP A 1 86 ? 11.563 1.877 -18.367 1.00 88.62 86 ASP A C 1
ATOM 662 O O . ASP A 1 86 ? 11.391 2.268 -17.212 1.00 88.62 86 ASP A O 1
ATOM 666 N N . ALA A 1 87 ? 12.210 2.620 -19.269 1.00 89.06 87 ALA A N 1
ATOM 667 C CA . ALA A 1 87 ? 12.684 3.966 -19.010 1.00 89.06 87 ALA A CA 1
ATOM 668 C C . ALA A 1 87 ? 12.750 4.805 -20.288 1.00 89.06 87 ALA A C 1
ATOM 670 O O . ALA A 1 87 ? 13.046 4.308 -21.375 1.00 89.06 87 ALA A O 1
ATOM 671 N N . VAL A 1 88 ? 12.567 6.110 -20.114 1.00 90.81 88 VAL A N 1
ATOM 672 C CA . VAL A 1 88 ? 12.832 7.131 -21.129 1.00 90.81 88 VAL A CA 1
ATOM 673 C C . VAL A 1 88 ? 13.978 8.002 -20.626 1.00 90.81 88 VAL A C 1
ATOM 675 O O . VAL A 1 88 ? 13.938 8.485 -19.488 1.00 90.81 88 VAL A O 1
ATOM 678 N N . VAL A 1 89 ? 15.017 8.151 -21.446 1.00 90.56 89 VAL A N 1
ATOM 679 C CA . VAL A 1 89 ? 16.255 8.858 -21.101 1.00 90.56 89 VAL A CA 1
ATOM 680 C C . VAL A 1 89 ? 16.596 9.853 -22.198 1.00 90.56 89 VAL A C 1
ATOM 682 O O . VAL A 1 89 ? 16.664 9.495 -23.371 1.00 90.56 89 VAL A O 1
ATOM 685 N N . ARG A 1 90 ? 16.823 11.107 -21.821 1.00 90.38 90 ARG A N 1
ATOM 686 C CA . ARG A 1 90 ? 17.217 12.174 -22.742 1.00 90.38 90 ARG A CA 1
ATOM 687 C C . ARG A 1 90 ? 18.719 12.141 -23.015 1.00 90.38 90 ARG A C 1
ATOM 689 O O . ARG A 1 90 ? 19.499 11.615 -22.222 1.00 90.38 90 ARG A O 1
ATOM 696 N N . ALA A 1 91 ? 19.136 12.731 -24.131 1.00 87.38 91 ALA A N 1
ATOM 697 C CA . ALA A 1 91 ? 20.540 12.794 -24.527 1.00 87.38 91 ALA A CA 1
ATOM 698 C C . ALA A 1 91 ? 21.456 13.453 -23.479 1.00 87.38 91 ALA A C 1
ATOM 700 O O . ALA A 1 91 ? 22.611 13.057 -23.361 1.00 87.38 91 ALA A O 1
ATOM 701 N N . ASP A 1 92 ? 20.942 14.403 -22.694 1.00 88.12 92 ASP A N 1
ATOM 702 C CA . ASP A 1 92 ? 21.646 15.079 -21.599 1.00 88.12 92 ASP A CA 1
ATOM 703 C C . ASP A 1 92 ? 21.658 14.281 -20.278 1.00 88.12 92 ASP A C 1
ATOM 705 O O . ASP A 1 92 ? 22.382 14.628 -19.349 1.00 88.12 92 ASP A O 1
ATOM 709 N N . GLU A 1 93 ? 20.928 13.165 -20.193 1.00 89.19 93 GLU A N 1
ATOM 710 C CA . GLU A 1 93 ? 20.855 12.283 -19.021 1.00 89.19 93 GLU A CA 1
ATOM 711 C C . GLU A 1 93 ? 21.809 11.072 -19.136 1.00 89.19 93 GLU A C 1
ATOM 713 O O . GLU A 1 93 ? 21.478 9.939 -18.765 1.00 89.19 93 GLU A O 1
ATOM 718 N N . THR A 1 94 ? 23.020 11.284 -19.651 1.00 86.62 94 THR A N 1
ATOM 719 C CA . THR A 1 94 ? 24.010 10.217 -19.898 1.00 86.62 94 THR A CA 1
ATOM 720 C C . THR A 1 94 ? 24.351 9.410 -18.641 1.00 86.62 94 THR A C 1
ATOM 722 O O . THR A 1 94 ? 24.407 8.179 -18.699 1.00 86.62 94 THR A O 1
ATOM 725 N N . ASP A 1 95 ? 24.481 10.060 -17.484 1.00 88.25 95 ASP A N 1
ATOM 726 C CA . ASP A 1 95 ? 24.717 9.390 -16.197 1.00 88.25 95 ASP A CA 1
ATOM 727 C C . ASP A 1 95 ? 23.570 8.448 -15.811 1.00 88.25 95 ASP A C 1
ATOM 729 O O . ASP A 1 95 ? 23.788 7.355 -15.279 1.00 88.25 95 ASP A O 1
ATOM 733 N N . ARG A 1 96 ? 22.326 8.839 -16.111 1.00 87.06 96 ARG A N 1
ATOM 734 C CA . ARG A 1 96 ? 21.145 8.007 -15.869 1.00 87.06 96 ARG A CA 1
ATOM 735 C C . ARG A 1 96 ? 21.148 6.791 -16.789 1.00 87.06 96 ARG A C 1
ATOM 737 O O . ARG A 1 96 ? 20.904 5.686 -16.308 1.00 87.06 96 ARG A O 1
ATOM 744 N N . LEU A 1 97 ? 21.496 6.968 -18.066 1.00 89.38 97 LEU A N 1
ATOM 745 C CA . LEU A 1 97 ? 21.641 5.862 -19.017 1.00 89.38 97 LEU A CA 1
ATOM 746 C C . LEU A 1 97 ? 22.679 4.838 -18.532 1.00 89.38 97 LEU A C 1
ATOM 748 O O . LEU A 1 97 ? 22.406 3.638 -18.513 1.00 89.38 97 LEU A O 1
ATOM 752 N N . VAL A 1 98 ? 23.848 5.306 -18.079 1.00 89.44 98 VAL A N 1
ATOM 753 C CA . VAL A 1 98 ? 24.895 4.443 -17.506 1.00 89.44 98 VAL A CA 1
ATOM 754 C C . VAL A 1 98 ? 24.366 3.685 -16.298 1.00 89.44 98 VAL A C 1
ATOM 756 O O . VAL A 1 98 ? 24.505 2.463 -16.244 1.00 89.44 98 VAL A O 1
ATOM 759 N N . ARG A 1 99 ? 23.724 4.369 -15.345 1.00 85.75 99 ARG A N 1
ATOM 760 C CA . ARG A 1 99 ? 23.170 3.733 -14.139 1.00 85.75 99 ARG A CA 1
ATOM 761 C C . ARG A 1 99 ? 22.164 2.631 -14.472 1.00 85.75 99 ARG A C 1
ATOM 763 O O . ARG A 1 99 ? 22.279 1.531 -13.930 1.00 85.75 99 ARG A O 1
ATOM 770 N N . LEU A 1 100 ? 21.238 2.895 -15.395 1.00 88.00 100 LEU A N 1
ATOM 771 C CA . LEU A 1 100 ? 20.222 1.926 -15.817 1.00 88.00 100 LEU A CA 1
ATOM 772 C C . LEU A 1 100 ? 20.830 0.685 -16.478 1.00 88.00 100 LEU A C 1
ATOM 774 O O . LEU A 1 100 ? 20.335 -0.421 -16.288 1.00 88.00 100 LEU A O 1
ATOM 778 N N . LEU A 1 101 ? 21.924 0.851 -17.220 1.00 88.75 101 LEU A N 1
ATOM 779 C CA . LEU A 1 101 ? 22.533 -0.219 -18.011 1.00 88.75 101 LEU A CA 1
ATOM 780 C C . LEU A 1 101 ? 23.732 -0.895 -17.329 1.00 88.75 101 LEU A C 1
ATOM 782 O O . LEU A 1 101 ? 24.238 -1.899 -17.827 1.00 88.75 101 LEU A O 1
ATOM 786 N N . THR A 1 102 ? 24.171 -0.390 -16.171 1.00 86.44 102 THR A N 1
ATOM 787 C CA . THR A 1 102 ? 25.276 -0.969 -15.384 1.00 86.44 102 THR A CA 1
ATOM 788 C C . THR A 1 102 ? 24.938 -2.376 -14.878 1.00 86.44 102 THR A C 1
ATOM 790 O O . THR A 1 102 ? 25.822 -3.226 -14.771 1.00 86.44 102 THR A O 1
ATOM 793 N N . CYS A 1 103 ? 23.663 -2.640 -14.578 1.00 86.75 103 CYS A N 1
ATOM 794 C CA . CYS A 1 103 ? 23.180 -3.942 -14.135 1.00 86.75 103 CYS A CA 1
ATOM 795 C C . CYS A 1 103 ? 21.995 -4.392 -15.005 1.00 86.75 103 CYS A C 1
ATOM 797 O O . CYS A 1 103 ? 21.052 -3.621 -15.180 1.00 86.75 103 CYS A O 1
ATOM 799 N N . PRO A 1 104 ? 21.969 -5.646 -15.500 1.00 82.50 104 PRO A N 1
ATOM 800 C CA . PRO A 1 104 ? 20.894 -6.135 -16.366 1.00 82.50 104 PRO A CA 1
ATOM 801 C C . PRO A 1 104 ? 19.533 -6.183 -15.667 1.00 82.50 104 PRO A C 1
ATOM 803 O O . PRO A 1 104 ? 18.509 -6.242 -16.345 1.00 82.50 104 PRO A O 1
ATOM 806 N N . HIS A 1 105 ? 19.514 -6.190 -14.333 1.00 88.00 105 HIS A N 1
ATOM 807 C CA . HIS A 1 105 ? 18.295 -6.267 -13.535 1.00 88.00 105 HIS A CA 1
ATOM 808 C C . HIS A 1 105 ? 17.679 -4.910 -13.217 1.00 88.00 105 HIS A C 1
ATOM 810 O O . HIS A 1 105 ? 16.528 -4.882 -12.799 1.00 88.00 105 HIS A O 1
ATOM 816 N N . THR A 1 106 ? 18.400 -3.801 -13.415 1.00 90.19 106 THR A N 1
ATOM 817 C CA . THR A 1 106 ? 17.908 -2.467 -13.040 1.00 90.19 106 THR A CA 1
ATOM 818 C C . THR A 1 106 ? 16.554 -2.149 -13.674 1.00 90.19 106 THR A C 1
ATOM 820 O O . THR A 1 106 ? 15.681 -1.623 -12.997 1.00 90.19 106 THR A O 1
ATOM 823 N N . LEU A 1 107 ? 16.339 -2.543 -14.930 1.00 88.75 107 LEU A N 1
ATOM 824 C CA . LEU A 1 107 ? 15.075 -2.297 -15.632 1.00 88.75 107 LEU A CA 1
ATOM 825 C C . LEU A 1 107 ? 13.904 -3.150 -15.103 1.00 88.75 107 LEU A C 1
ATOM 827 O O . LEU A 1 107 ? 12.766 -2.714 -15.167 1.00 88.75 107 LEU A O 1
ATOM 831 N N . SER A 1 108 ? 14.169 -4.304 -14.480 1.00 89.38 108 SER A N 1
ATOM 832 C CA . SER A 1 108 ? 13.127 -5.138 -13.850 1.00 89.38 108 SER A CA 1
ATOM 833 C C . SER A 1 108 ? 12.816 -4.751 -12.402 1.00 89.38 108 SER A C 1
ATOM 835 O O . SER A 1 108 ? 11.925 -5.324 -11.778 1.00 89.38 108 SER A O 1
ATOM 837 N N . VAL A 1 109 ? 13.536 -3.786 -11.823 1.00 90.81 109 VAL A N 1
ATOM 838 C CA . VAL A 1 109 ? 13.342 -3.394 -10.420 1.00 90.81 109 VAL A CA 1
ATOM 839 C C . VAL A 1 109 ? 11.933 -2.854 -10.167 1.00 90.81 109 VAL A C 1
ATOM 841 O O . VAL A 1 109 ? 11.348 -3.148 -9.124 1.00 90.81 109 VAL A O 1
ATOM 844 N N . HIS A 1 110 ? 11.373 -2.096 -11.113 1.00 88.00 110 HIS A N 1
ATOM 845 C CA . HIS A 1 110 ? 10.011 -1.576 -10.999 1.00 88.00 110 HIS A CA 1
ATOM 846 C C . HIS A 1 110 ? 8.972 -2.703 -10.955 1.00 88.00 110 HIS A C 1
ATOM 848 O O . HIS A 1 110 ? 8.087 -2.672 -10.102 1.00 88.00 110 HIS A O 1
ATOM 854 N N . GLU A 1 111 ? 9.134 -3.733 -11.789 1.00 88.88 111 GLU A N 1
ATOM 855 C CA . GLU A 1 111 ? 8.284 -4.930 -11.781 1.00 88.88 111 GLU A CA 1
ATOM 856 C C . GLU A 1 111 ? 8.349 -5.631 -10.418 1.00 88.88 111 GLU A C 1
ATOM 858 O O . GLU A 1 111 ? 7.324 -5.925 -9.808 1.00 88.88 111 GLU A O 1
ATOM 863 N N . TRP A 1 112 ? 9.555 -5.819 -9.870 1.00 92.19 112 TRP A N 1
ATOM 864 C CA . TRP A 1 112 ? 9.734 -6.437 -8.553 1.00 92.19 112 TRP A CA 1
ATOM 865 C C . TRP A 1 112 ? 9.069 -5.643 -7.431 1.00 92.19 112 TRP A C 1
ATOM 867 O O . TRP A 1 112 ? 8.518 -6.226 -6.498 1.00 92.19 112 TRP A O 1
ATOM 877 N N . VAL A 1 113 ? 9.106 -4.312 -7.498 1.00 92.19 113 VAL A N 1
ATOM 878 C CA . VAL A 1 113 ? 8.404 -3.474 -6.524 1.00 92.19 113 VAL A CA 1
ATOM 879 C C . VAL A 1 113 ? 6.891 -3.628 -6.649 1.00 92.19 113 VAL A C 1
ATOM 881 O O . VAL A 1 113 ? 6.215 -3.581 -5.620 1.00 92.19 113 VAL A O 1
ATOM 884 N N . GLU A 1 114 ? 6.343 -3.837 -7.848 1.00 90.38 114 GLU A N 1
ATOM 885 C CA . GLU A 1 114 ? 4.908 -4.076 -8.039 1.00 90.38 114 GLU A CA 1
ATOM 886 C C . GLU A 1 114 ? 4.430 -5.408 -7.438 1.00 90.38 114 GLU A C 1
ATOM 888 O O . GLU A 1 114 ? 3.335 -5.458 -6.871 1.00 90.38 114 GLU A O 1
ATOM 893 N N . GLU A 1 115 ? 5.286 -6.432 -7.418 1.00 89.56 115 GLU A N 1
ATOM 894 C CA . GLU A 1 115 ? 5.014 -7.730 -6.773 1.00 89.56 115 GLU A CA 1
ATOM 895 C C . GLU A 1 115 ? 4.891 -7.646 -5.240 1.00 89.56 115 GLU A C 1
ATOM 897 O O . GLU A 1 115 ? 4.364 -8.550 -4.578 1.00 89.56 115 GLU A O 1
ATOM 902 N N . LEU A 1 116 ? 5.365 -6.555 -4.624 1.00 91.38 116 LEU A N 1
ATOM 903 C CA . LEU A 1 116 ? 5.164 -6.362 -3.193 1.00 91.38 116 LEU A CA 1
ATOM 904 C C . LEU A 1 116 ? 3.671 -6.180 -2.880 1.00 91.38 116 LEU A C 1
ATOM 906 O O . LEU A 1 116 ? 2.992 -5.372 -3.520 1.00 91.38 116 LEU A O 1
ATOM 910 N N . PRO A 1 117 ? 3.139 -6.855 -1.850 1.00 91.38 117 PRO A N 1
ATOM 911 C CA . PRO A 1 117 ? 1.775 -6.611 -1.425 1.00 91.38 117 PRO A CA 1
ATOM 912 C C . PRO A 1 117 ? 1.676 -5.230 -0.758 1.00 91.38 117 PRO A C 1
ATOM 914 O O . PRO A 1 117 ? 2.659 -4.693 -0.238 1.00 91.38 117 PRO A O 1
ATOM 917 N N . ARG A 1 118 ? 0.479 -4.633 -0.754 1.00 89.69 118 ARG A N 1
ATOM 918 C CA . ARG A 1 118 ? 0.278 -3.246 -0.292 1.00 89.69 118 ARG A CA 1
ATOM 919 C C . ARG A 1 118 ? 0.699 -3.038 1.165 1.00 89.69 118 ARG A C 1
ATOM 921 O O . ARG A 1 118 ? 1.237 -1.989 1.500 1.00 89.69 118 ARG A O 1
ATOM 928 N N . GLU A 1 119 ? 0.497 -4.031 2.021 1.00 87.69 119 GLU A N 1
ATOM 929 C CA . GLU A 1 119 ? 0.929 -4.026 3.421 1.00 87.69 119 GLU A CA 1
ATOM 930 C C . GLU A 1 119 ? 2.456 -3.940 3.586 1.00 87.69 119 GLU A C 1
ATOM 932 O O . GLU A 1 119 ? 2.934 -3.320 4.535 1.00 87.69 119 GLU A O 1
ATOM 937 N N . ALA A 1 120 ? 3.233 -4.487 2.646 1.00 89.06 120 ALA A N 1
ATOM 938 C CA . ALA A 1 120 ? 4.694 -4.418 2.681 1.00 89.06 120 ALA A CA 1
ATOM 939 C C . ALA A 1 120 ? 5.217 -3.026 2.296 1.00 89.06 120 ALA A C 1
ATOM 941 O O . ALA A 1 120 ? 6.363 -2.695 2.595 1.00 89.06 120 ALA A O 1
ATOM 942 N N . LEU A 1 121 ? 4.380 -2.187 1.672 1.00 87.56 121 LEU A N 1
ATOM 943 C CA . LEU A 1 121 ? 4.772 -0.833 1.300 1.00 87.56 121 LEU A CA 1
ATOM 944 C C . LEU A 1 121 ? 4.963 0.053 2.525 1.00 87.56 121 LEU A C 1
ATOM 946 O O . LEU A 1 121 ? 5.899 0.834 2.518 1.00 87.56 121 LEU A O 1
ATOM 950 N N . PHE A 1 122 ? 4.152 -0.065 3.575 1.00 84.19 122 PHE A N 1
ATOM 951 C CA . PHE A 1 122 ? 4.246 0.804 4.762 1.00 84.19 122 PHE A CA 1
ATOM 952 C C . PHE A 1 122 ? 4.522 0.046 6.069 1.00 84.19 122 PHE A C 1
ATOM 954 O O . PHE A 1 122 ? 4.515 0.641 7.142 1.00 84.19 122 PHE A O 1
ATOM 961 N N . GLY A 1 123 ? 4.758 -1.265 5.995 1.00 72.06 123 GLY A N 1
ATOM 962 C CA . GLY A 1 123 ? 5.123 -2.076 7.152 1.00 72.06 123 GLY A CA 1
ATOM 963 C C . GLY A 1 123 ? 6.555 -1.835 7.652 1.00 72.06 123 GLY A C 1
ATOM 964 O O . GLY A 1 123 ? 7.405 -1.297 6.943 1.00 72.06 123 GLY A O 1
ATOM 965 N N . VAL A 1 124 ? 6.831 -2.312 8.872 1.00 66.56 124 VAL A N 1
ATOM 966 C CA . VAL A 1 124 ? 8.153 -2.267 9.546 1.00 66.56 124 VAL A CA 1
ATOM 967 C C . VAL A 1 124 ? 9.080 -3.359 9.010 1.00 66.56 124 VAL A C 1
ATOM 969 O O . VAL A 1 124 ? 9.545 -4.223 9.749 1.00 66.56 124 VAL A O 1
ATOM 972 N N . LEU A 1 125 ? 9.288 -3.398 7.701 1.00 67.62 125 LEU A N 1
ATOM 973 C CA . LEU A 1 125 ? 10.358 -4.210 7.138 1.00 67.62 125 LEU A CA 1
ATOM 974 C C . LEU A 1 125 ? 11.602 -3.334 7.082 1.00 67.62 125 LEU A C 1
ATOM 976 O O . LEU A 1 125 ? 11.661 -2.410 6.272 1.00 67.62 125 LEU A O 1
ATOM 980 N N . GLU A 1 126 ? 12.589 -3.633 7.929 1.00 68.62 126 GLU A N 1
ATOM 981 C CA . GLU A 1 126 ? 13.907 -2.981 7.875 1.00 68.62 126 GLU A CA 1
ATOM 982 C C . GLU A 1 126 ? 14.561 -3.177 6.499 1.00 68.62 126 GLU A C 1
ATOM 984 O O . GLU A 1 126 ? 15.260 -2.295 6.002 1.00 68.62 126 GLU A O 1
ATOM 989 N N . VAL A 1 127 ? 14.270 -4.314 5.854 1.00 85.50 127 VAL A N 1
ATOM 990 C CA . VAL A 1 127 ? 14.849 -4.719 4.573 1.00 85.50 127 VAL A CA 1
ATOM 991 C C . VAL A 1 127 ? 13.741 -5.136 3.588 1.00 85.50 127 VAL A C 1
ATOM 993 O O . VAL A 1 127 ? 13.410 -6.317 3.472 1.00 85.50 127 VAL A O 1
ATOM 996 N N . PRO A 1 128 ? 13.126 -4.188 2.850 1.00 86.12 128 PRO A N 1
ATOM 997 C CA . PRO A 1 128 ? 11.990 -4.478 1.967 1.00 86.12 128 PRO A CA 1
ATOM 998 C C . PRO A 1 128 ? 12.279 -5.515 0.870 1.00 86.12 128 PRO A C 1
ATOM 1000 O O . PRO A 1 128 ? 11.382 -6.254 0.469 1.00 86.12 128 PRO A O 1
ATOM 1003 N N . TRP A 1 129 ? 13.529 -5.605 0.401 1.00 89.62 129 TRP A N 1
ATOM 1004 C CA . TRP A 1 129 ? 13.942 -6.567 -0.628 1.00 89.62 129 TRP A CA 1
ATOM 1005 C C . TRP A 1 129 ? 14.132 -8.001 -0.123 1.00 89.62 129 TRP A C 1
ATOM 1007 O O . TRP A 1 129 ? 14.454 -8.880 -0.914 1.00 89.62 129 TRP A O 1
ATOM 1017 N N . GLU A 1 130 ? 13.916 -8.273 1.163 1.00 89.81 130 GLU A N 1
ATOM 1018 C CA . GLU A 1 130 ? 13.881 -9.640 1.701 1.00 89.81 130 GLU A CA 1
ATOM 1019 C C . GLU A 1 130 ? 12.455 -10.207 1.774 1.00 89.81 130 GLU A C 1
ATOM 1021 O O . GLU A 1 130 ? 12.253 -11.366 2.146 1.00 89.81 130 GLU A O 1
ATOM 1026 N N . HIS A 1 131 ? 11.449 -9.418 1.380 1.00 90.75 131 HIS A N 1
ATOM 1027 C CA . HIS A 1 131 ? 10.049 -9.810 1.469 1.00 90.75 131 HIS A CA 1
ATOM 1028 C C . HIS A 1 131 ? 9.748 -11.082 0.661 1.00 90.75 131 HIS A C 1
ATOM 1030 O O . HIS A 1 131 ? 10.075 -11.187 -0.518 1.00 90.75 131 HIS A O 1
ATOM 1036 N N . ARG A 1 132 ? 9.048 -12.039 1.282 1.00 89.25 132 ARG A N 1
ATOM 1037 C CA . ARG A 1 132 ? 8.815 -13.390 0.735 1.00 89.25 132 ARG A CA 1
ATOM 1038 C C . ARG A 1 132 ? 8.111 -13.448 -0.627 1.00 89.25 132 ARG A C 1
ATOM 1040 O O . ARG A 1 132 ? 8.263 -14.448 -1.316 1.00 89.25 132 ARG A O 1
ATOM 1047 N N . ASN A 1 133 ? 7.343 -12.416 -0.989 1.00 88.81 133 ASN A N 1
ATOM 1048 C CA . ASN A 1 133 ? 6.644 -12.356 -2.281 1.00 88.81 133 ASN A CA 1
ATOM 1049 C C . ASN A 1 133 ? 7.565 -11.952 -3.438 1.00 88.81 133 ASN A C 1
ATOM 1051 O O . ASN A 1 133 ? 7.184 -12.109 -4.590 1.00 88.81 133 ASN A O 1
ATOM 1055 N N . LEU A 1 134 ? 8.767 -11.445 -3.155 1.00 90.88 134 LEU A N 1
ATOM 1056 C CA . LEU A 1 134 ? 9.737 -11.184 -4.207 1.00 90.88 134 LEU A CA 1
ATOM 1057 C C . LEU A 1 134 ? 10.311 -12.507 -4.736 1.00 90.88 134 LEU A C 1
ATOM 1059 O O . LEU A 1 134 ? 10.637 -13.397 -3.932 1.00 90.88 134 LEU A O 1
ATOM 1063 N N . PRO A 1 135 ? 10.520 -12.624 -6.062 1.00 90.88 135 PRO A N 1
ATOM 1064 C CA . PRO A 1 135 ? 11.213 -13.762 -6.652 1.00 90.88 135 PRO A CA 1
ATOM 1065 C C . PRO A 1 135 ? 12.554 -14.031 -5.957 1.00 90.88 135 PRO A C 1
ATOM 1067 O O . PRO A 1 135 ? 13.253 -13.100 -5.553 1.00 90.88 135 PRO A O 1
ATOM 1070 N N . GLY A 1 136 ? 12.934 -15.306 -5.818 1.00 89.75 136 GLY A N 1
ATOM 1071 C CA . GLY A 1 136 ? 14.192 -15.685 -5.157 1.00 89.75 136 GLY A CA 1
ATOM 1072 C C . GLY A 1 136 ? 15.418 -15.007 -5.777 1.00 89.75 136 GLY A C 1
ATOM 1073 O O . GLY A 1 136 ? 16.267 -14.498 -5.050 1.00 89.75 136 GLY A O 1
ATOM 1074 N N . GLU A 1 137 ? 15.443 -14.909 -7.108 1.00 90.25 137 GLU A N 1
ATOM 1075 C CA . GLU A 1 137 ? 16.475 -14.201 -7.871 1.00 90.25 137 GLU A CA 1
ATOM 1076 C C . GLU A 1 137 ? 16.543 -12.707 -7.520 1.00 90.25 137 GLU A C 1
ATOM 1078 O O . GLU A 1 137 ? 17.628 -12.177 -7.290 1.00 90.25 137 GLU A O 1
ATOM 1083 N N . ALA A 1 138 ? 15.391 -12.035 -7.413 1.00 92.25 138 ALA A N 1
ATOM 1084 C CA . ALA A 1 138 ? 15.326 -10.624 -7.040 1.00 92.25 138 ALA A CA 1
ATOM 1085 C C . ALA A 1 138 ? 15.897 -10.404 -5.633 1.00 92.25 138 ALA A C 1
ATOM 1087 O O . ALA A 1 138 ? 16.729 -9.518 -5.433 1.00 92.25 138 ALA A O 1
ATOM 1088 N N . ARG A 1 139 ? 15.511 -11.253 -4.670 1.00 93.88 139 ARG A N 1
ATOM 1089 C CA . ARG A 1 139 ? 16.022 -11.188 -3.292 1.00 93.88 139 ARG A CA 1
ATOM 1090 C C . ARG A 1 139 ? 17.535 -11.385 -3.245 1.00 93.88 139 ARG A C 1
ATOM 1092 O O . ARG A 1 139 ? 18.240 -10.546 -2.692 1.00 93.88 139 ARG A O 1
ATOM 1099 N N . GLU A 1 140 ? 18.047 -12.444 -3.877 1.00 93.56 140 GLU A N 1
ATOM 1100 C CA . GLU A 1 140 ? 19.487 -12.729 -3.920 1.00 93.56 140 GLU A CA 1
ATOM 1101 C C . GLU A 1 140 ? 20.278 -11.593 -4.586 1.00 93.56 140 GLU A C 1
ATOM 1103 O O . GLU A 1 140 ? 21.343 -11.192 -4.101 1.00 93.56 140 GLU A O 1
ATOM 1108 N N . HIS A 1 141 ? 19.750 -11.044 -5.682 1.00 94.06 141 HIS A N 1
ATOM 1109 C CA . HIS A 1 141 ? 20.394 -9.964 -6.412 1.00 94.06 141 HIS A CA 1
ATOM 1110 C C . HIS A 1 141 ? 20.453 -8.670 -5.590 1.00 94.06 141 HIS A C 1
ATOM 1112 O O . HIS A 1 141 ? 21.521 -8.061 -5.473 1.00 94.06 141 HIS A O 1
ATOM 1118 N N . LEU A 1 142 ? 19.337 -8.260 -4.980 1.00 94.31 142 LEU A N 1
ATOM 1119 C CA . LEU A 1 142 ? 19.239 -7.030 -4.186 1.00 94.31 142 LEU A CA 1
ATOM 1120 C C . LEU A 1 142 ? 20.111 -7.085 -2.918 1.00 94.31 142 LEU A C 1
ATOM 1122 O O . LEU A 1 142 ? 20.635 -6.062 -2.474 1.00 94.31 142 LEU A O 1
ATOM 1126 N N . THR A 1 143 ? 20.400 -8.269 -2.374 1.00 92.94 143 THR A N 1
ATOM 1127 C CA . THR A 1 143 ? 21.391 -8.408 -1.292 1.00 92.94 143 THR A CA 1
ATOM 1128 C C . THR A 1 143 ? 22.811 -8.025 -1.741 1.00 92.94 143 THR A C 1
ATOM 1130 O O . THR A 1 143 ? 23.593 -7.506 -0.939 1.00 92.94 143 THR A O 1
ATOM 1133 N N . ARG A 1 144 ? 23.163 -8.222 -3.019 1.00 92.75 144 ARG A N 1
ATOM 1134 C CA . ARG A 1 144 ? 24.538 -8.052 -3.530 1.00 92.75 144 ARG A CA 1
ATOM 1135 C C . ARG A 1 144 ? 24.744 -6.792 -4.374 1.00 92.75 144 ARG A C 1
ATOM 1137 O O . ARG A 1 144 ? 25.849 -6.253 -4.390 1.00 92.75 144 ARG A O 1
ATOM 1144 N N . CYS A 1 145 ? 23.716 -6.310 -5.066 1.00 93.44 145 CYS A N 1
ATOM 1145 C CA . CYS A 1 145 ? 23.832 -5.207 -6.016 1.00 93.44 145 CYS A CA 1
ATOM 1146 C C . CYS A 1 145 ? 23.342 -3.881 -5.426 1.00 93.44 145 CYS A C 1
ATOM 1148 O O . CYS A 1 145 ? 22.143 -3.639 -5.285 1.00 93.44 145 CYS A O 1
ATOM 1150 N N . ARG A 1 146 ? 24.284 -2.981 -5.120 1.00 91.56 146 ARG A N 1
ATOM 1151 C CA . ARG A 1 146 ? 23.976 -1.653 -4.569 1.00 91.56 146 ARG A CA 1
ATOM 1152 C C . ARG A 1 146 ? 23.119 -0.801 -5.513 1.00 91.56 146 ARG A C 1
ATOM 1154 O O . ARG A 1 146 ? 22.181 -0.173 -5.040 1.00 91.56 146 ARG A O 1
ATOM 1161 N N . VAL A 1 147 ? 23.412 -0.813 -6.815 1.00 90.31 147 VAL A N 1
ATOM 1162 C CA . VAL A 1 147 ? 22.680 -0.014 -7.817 1.00 90.31 147 VAL A CA 1
ATOM 1163 C C . VAL A 1 147 ? 21.204 -0.411 -7.842 1.00 90.31 147 VAL A C 1
ATOM 1165 O O . VAL A 1 147 ? 20.335 0.443 -7.699 1.00 90.31 147 VAL A O 1
ATOM 1168 N N . CYS A 1 148 ? 20.909 -1.712 -7.918 1.00 92.00 148 CYS A N 1
ATOM 1169 C CA . CYS A 1 148 ? 19.526 -2.183 -7.918 1.00 92.00 148 CYS A CA 1
ATOM 1170 C C . CYS A 1 148 ? 18.808 -1.930 -6.588 1.00 92.00 148 CYS A C 1
ATOM 1172 O O . CYS A 1 148 ? 17.605 -1.708 -6.613 1.00 92.00 148 CYS A O 1
ATOM 1174 N N . ARG A 1 149 ? 19.501 -1.898 -5.437 1.00 93.12 149 ARG A N 1
ATOM 1175 C CA . ARG A 1 149 ? 18.876 -1.471 -4.169 1.00 93.12 149 ARG A CA 1
ATOM 1176 C C . ARG A 1 149 ? 18.463 -0.008 -4.176 1.00 93.12 149 ARG A C 1
ATOM 1178 O O . ARG A 1 149 ? 17.378 0.316 -3.703 1.00 93.12 149 ARG A O 1
ATOM 1185 N N . GLU A 1 150 ? 19.327 0.871 -4.675 1.00 90.88 150 GLU A N 1
ATOM 1186 C CA . GLU A 1 150 ? 19.029 2.303 -4.761 1.00 90.88 150 GLU A CA 1
ATOM 1187 C C . GLU A 1 150 ? 17.820 2.545 -5.677 1.00 90.88 150 GLU A C 1
ATOM 1189 O O . GLU A 1 150 ? 16.889 3.247 -5.286 1.00 90.88 150 GLU A O 1
ATOM 1194 N N . GLU A 1 151 ? 17.777 1.882 -6.834 1.00 90.31 151 GLU A N 1
ATOM 1195 C CA . GLU A 1 151 ? 16.623 1.909 -7.746 1.00 90.31 151 GLU A CA 1
ATOM 1196 C C . GLU A 1 151 ? 15.364 1.308 -7.108 1.00 90.31 151 GLU A C 1
ATOM 1198 O O . GLU A 1 151 ? 14.279 1.879 -7.201 1.00 90.31 151 GLU A O 1
AT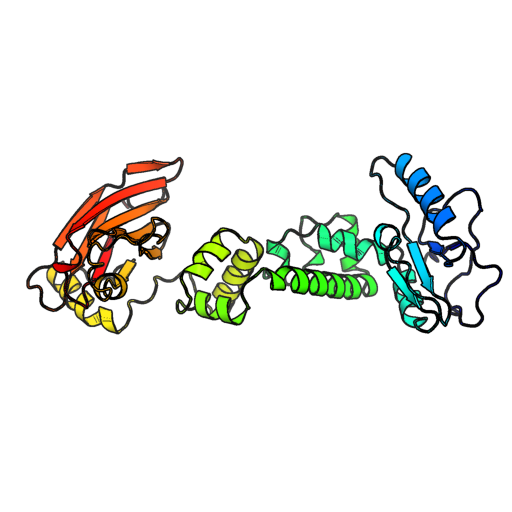OM 1203 N N . PHE A 1 152 ? 15.501 0.208 -6.361 1.00 93.19 152 PHE A N 1
ATOM 1204 C CA . PHE A 1 152 ? 14.375 -0.435 -5.680 1.00 93.19 152 PHE A CA 1
ATOM 1205 C C . PHE A 1 152 ? 13.753 0.495 -4.644 1.00 93.19 152 PHE A C 1
ATOM 1207 O O . PHE A 1 152 ? 12.532 0.602 -4.552 1.00 93.19 152 PHE A O 1
ATOM 1214 N N . HIS A 1 153 ? 14.575 1.227 -3.892 1.00 91.81 153 HIS A N 1
ATOM 1215 C CA . HIS A 1 153 ? 14.090 2.243 -2.967 1.00 91.81 153 HIS A CA 1
ATOM 1216 C C . HIS A 1 153 ? 13.354 3.384 -3.674 1.00 91.81 153 HIS A C 1
ATOM 1218 O O . HIS A 1 153 ? 12.306 3.810 -3.186 1.00 91.81 153 HIS A O 1
ATOM 1224 N N . GLN A 1 154 ? 13.872 3.876 -4.802 1.00 90.19 154 GLN A N 1
ATOM 1225 C CA . GLN A 1 154 ? 13.230 4.952 -5.564 1.00 90.19 154 GLN A CA 1
ATOM 1226 C C . GLN A 1 154 ? 11.875 4.507 -6.126 1.00 90.19 154 GLN A C 1
ATOM 1228 O O . GLN A 1 154 ? 10.873 5.204 -5.942 1.00 90.19 154 GLN A O 1
ATOM 1233 N N . ALA A 1 155 ? 11.818 3.315 -6.724 1.00 90.75 155 ALA A N 1
ATOM 1234 C CA . ALA A 1 155 ? 10.585 2.703 -7.205 1.00 90.75 155 ALA A CA 1
ATOM 1235 C C . ALA A 1 155 ? 9.579 2.474 -6.060 1.00 90.75 155 ALA A C 1
ATOM 1237 O O . ALA A 1 155 ? 8.409 2.848 -6.170 1.00 90.75 155 ALA A O 1
ATOM 1238 N N . LEU A 1 156 ? 10.037 1.963 -4.910 1.00 92.31 156 LEU A N 1
ATOM 1239 C CA . LEU A 1 156 ? 9.207 1.774 -3.717 1.00 92.31 156 LEU A CA 1
ATOM 1240 C C . LEU A 1 156 ? 8.624 3.101 -3.212 1.00 92.31 156 LEU A C 1
ATOM 1242 O O . LEU A 1 156 ? 7.441 3.177 -2.878 1.00 92.31 156 LEU A O 1
ATOM 1246 N N . GLN A 1 157 ? 9.426 4.167 -3.175 1.00 90.38 157 GLN A N 1
ATOM 1247 C CA . GLN A 1 157 ? 8.966 5.505 -2.799 1.00 90.38 157 GLN A CA 1
ATOM 1248 C C . GLN A 1 157 ? 7.956 6.074 -3.799 1.00 90.38 157 GLN A C 1
ATOM 1250 O O . GLN A 1 157 ? 6.960 6.667 -3.384 1.00 90.38 157 GLN A O 1
ATOM 1255 N N . ALA A 1 158 ? 8.171 5.888 -5.104 1.00 88.56 158 ALA A N 1
ATOM 1256 C CA . ALA A 1 158 ? 7.211 6.294 -6.128 1.00 88.56 158 ALA A CA 1
ATOM 1257 C C . ALA A 1 158 ? 5.858 5.594 -5.928 1.00 88.56 158 ALA A C 1
ATOM 1259 O O . ALA A 1 158 ? 4.825 6.263 -5.859 1.00 88.56 158 ALA A O 1
ATOM 1260 N N . ARG A 1 159 ? 5.870 4.276 -5.704 1.00 90.50 159 ARG A N 1
ATOM 1261 C CA . ARG A 1 159 ? 4.660 3.491 -5.432 1.00 90.50 159 ARG A CA 1
ATOM 1262 C C . ARG A 1 159 ? 3.950 3.917 -4.146 1.00 90.50 159 ARG A C 1
ATOM 1264 O O . ARG A 1 159 ? 2.730 4.069 -4.134 1.00 90.50 159 ARG A O 1
ATOM 1271 N N . ARG A 1 160 ? 4.704 4.188 -3.072 1.00 90.06 160 ARG A N 1
ATOM 1272 C CA . ARG A 1 160 ? 4.163 4.753 -1.821 1.00 90.06 160 ARG A CA 1
ATOM 1273 C C . ARG A 1 160 ? 3.463 6.091 -2.055 1.00 90.06 160 ARG A C 1
ATOM 1275 O O . ARG A 1 160 ? 2.374 6.283 -1.527 1.00 90.06 160 ARG A O 1
ATOM 1282 N N . ARG A 1 161 ? 4.055 6.998 -2.843 1.00 89.69 161 ARG A N 1
ATOM 1283 C CA . ARG A 1 161 ? 3.453 8.305 -3.171 1.00 89.69 161 ARG A CA 1
ATOM 1284 C C . ARG A 1 161 ? 2.132 8.153 -3.922 1.00 89.69 161 ARG A C 1
ATOM 1286 O O . ARG A 1 161 ? 1.156 8.795 -3.549 1.00 89.69 161 ARG A O 1
ATOM 1293 N N . LEU A 1 162 ? 2.085 7.269 -4.919 1.00 88.88 162 LEU A N 1
ATOM 1294 C CA . LEU A 1 162 ? 0.854 6.977 -5.661 1.00 88.88 162 LEU A CA 1
ATOM 1295 C C . LEU A 1 162 ? -0.240 6.426 -4.744 1.00 88.88 162 LEU A C 1
ATOM 1297 O O . LEU A 1 162 ? -1.377 6.888 -4.786 1.00 88.88 162 LEU A O 1
ATOM 1301 N N . LEU A 1 163 ? 0.105 5.474 -3.872 1.00 88.06 163 LEU A N 1
ATOM 1302 C CA . LEU A 1 163 ? -0.864 4.896 -2.946 1.00 88.06 163 LEU A CA 1
ATOM 1303 C C . LEU A 1 163 ? -1.317 5.902 -1.877 1.00 88.06 163 LEU A C 1
ATOM 1305 O O . LEU A 1 163 ? -2.481 5.876 -1.474 1.00 88.06 163 LEU A O 1
ATOM 1309 N N . ARG A 1 164 ? -0.433 6.816 -1.454 1.00 88.75 164 ARG A N 1
ATOM 1310 C CA . ARG A 1 164 ? -0.762 7.861 -0.477 1.00 88.75 164 ARG A CA 1
ATOM 1311 C C . ARG A 1 164 ? -1.865 8.794 -0.972 1.00 88.75 164 ARG A C 1
ATOM 1313 O O . ARG A 1 164 ? -2.696 9.170 -0.164 1.00 88.75 164 ARG A O 1
ATOM 1320 N N . ALA A 1 165 ? -1.966 9.063 -2.275 1.00 88.06 165 ALA A N 1
ATOM 1321 C CA . ALA A 1 165 ? -3.053 9.875 -2.838 1.00 88.06 165 ALA A CA 1
ATOM 1322 C C . ALA A 1 165 ? -4.467 9.311 -2.566 1.00 88.06 165 ALA A C 1
ATOM 1324 O O . ALA A 1 165 ? -5.455 10.034 -2.669 1.00 88.06 165 ALA A O 1
ATOM 1325 N N . LEU A 1 166 ? -4.571 8.022 -2.220 1.00 87.94 166 LEU A N 1
ATOM 1326 C CA . LEU A 1 166 ? -5.823 7.331 -1.894 1.00 87.94 166 LEU A CA 1
ATOM 1327 C C . LEU A 1 166 ? -5.940 6.964 -0.405 1.00 87.94 166 LEU A C 1
ATOM 1329 O O . LEU A 1 166 ? -6.944 6.375 0.001 1.00 87.94 166 LEU A O 1
ATOM 1333 N N . CYS A 1 167 ? -4.919 7.260 0.399 1.00 90.38 167 CYS A N 1
ATOM 1334 C CA . CYS A 1 167 ? -4.812 6.851 1.797 1.00 90.38 167 CYS A CA 1
ATOM 1335 C C . CYS A 1 167 ? -4.761 8.077 2.725 1.00 90.38 167 CYS A C 1
ATOM 1337 O O . CYS A 1 167 ? -4.313 9.140 2.307 1.00 90.38 167 CYS A O 1
ATOM 1339 N N . PRO A 1 168 ? -5.180 7.957 3.999 1.00 89.50 168 PRO A N 1
ATOM 1340 C CA . PRO A 1 168 ? -5.008 9.022 4.976 1.00 89.50 168 PRO A CA 1
ATOM 1341 C C . PRO A 1 168 ? -3.543 9.433 5.136 1.00 89.50 168 PRO A C 1
ATOM 1343 O O . PRO A 1 168 ? -2.631 8.607 5.012 1.00 89.50 168 PRO A O 1
ATOM 1346 N N . GLU A 1 169 ? -3.341 10.701 5.484 1.00 87.62 169 GLU A N 1
ATOM 1347 C CA . GLU A 1 169 ? -2.019 11.229 5.815 1.00 87.62 169 GLU A CA 1
ATOM 1348 C C . GLU A 1 169 ? -1.425 10.537 7.057 1.00 87.62 169 GLU A C 1
ATOM 1350 O O . GLU A 1 169 ? -2.180 10.177 7.978 1.00 87.62 169 GLU A O 1
ATOM 1355 N N . PRO A 1 170 ? -0.090 10.367 7.125 1.00 85.38 170 PRO A N 1
ATOM 1356 C CA . PRO A 1 170 ? 0.580 9.730 8.258 1.00 85.38 170 PRO A CA 1
ATOM 1357 C C . PRO A 1 170 ? 0.215 10.352 9.612 1.00 85.38 170 PRO A C 1
ATOM 1359 O O . PRO A 1 170 ? -0.013 9.627 10.577 1.00 85.38 170 PRO A O 1
ATOM 1362 N N . GLU A 1 171 ? 0.059 11.676 9.701 1.00 84.62 171 GLU A N 1
ATOM 1363 C CA . GLU A 1 171 ? -0.314 12.369 10.941 1.00 84.62 171 GLU A CA 1
ATOM 1364 C C . GLU A 1 171 ? -1.738 12.020 11.391 1.00 84.62 171 GLU A C 1
ATOM 1366 O O . GLU A 1 171 ? -2.045 11.989 12.587 1.00 84.62 171 GLU A O 1
ATOM 1371 N N . ALA A 1 172 ? -2.644 11.761 10.446 1.00 84.00 172 ALA A N 1
ATOM 1372 C CA . ALA A 1 172 ? -3.996 11.323 10.762 1.00 84.00 172 ALA A CA 1
ATOM 1373 C C . ALA A 1 172 ? -3.993 9.879 11.285 1.00 84.00 172 ALA A C 1
ATOM 1375 O O . ALA A 1 172 ? -4.683 9.594 12.266 1.00 84.00 172 ALA A O 1
ATOM 1376 N N . LEU A 1 173 ? -3.172 9.000 10.697 1.00 85.69 173 LEU A N 1
ATOM 1377 C CA . LEU A 1 173 ? -2.958 7.638 11.194 1.00 85.69 173 LEU A CA 1
ATOM 1378 C C . LEU A 1 173 ? -2.271 7.624 12.562 1.00 85.69 173 LEU A C 1
ATOM 1380 O O . LEU A 1 173 ? -2.689 6.859 13.424 1.00 85.69 173 LEU A O 1
ATOM 1384 N N . ALA A 1 174 ? -1.299 8.502 12.810 1.00 82.88 174 ALA A N 1
ATOM 1385 C CA . ALA A 1 174 ? -0.635 8.633 14.105 1.00 82.88 174 ALA A CA 1
ATOM 1386 C C . ALA A 1 174 ? -1.595 9.130 15.199 1.00 82.88 174 ALA A C 1
ATOM 1388 O O . ALA A 1 174 ? -1.652 8.549 16.280 1.00 82.88 174 ALA A O 1
ATOM 1389 N N . ARG A 1 175 ? -2.426 10.144 14.911 1.00 76.81 175 ARG A N 1
ATOM 1390 C CA . ARG A 1 175 ? -3.498 10.573 15.833 1.00 76.81 175 ARG A CA 1
ATOM 1391 C C . ARG A 1 175 ? -4.523 9.472 16.077 1.00 76.81 175 ARG A C 1
ATOM 1393 O O . ARG A 1 175 ? -5.028 9.330 17.184 1.00 76.81 175 ARG A O 1
ATOM 1400 N N . TYR A 1 176 ? -4.848 8.692 15.050 1.00 81.06 176 TYR A N 1
ATOM 1401 C CA . TYR A 1 176 ? -5.725 7.537 15.204 1.00 81.06 176 TYR A CA 1
ATOM 1402 C C . TYR A 1 176 ? -5.074 6.443 16.064 1.00 81.06 176 TYR A C 1
ATOM 1404 O O . TYR A 1 176 ? -5.743 5.887 16.932 1.00 81.06 176 TYR A O 1
ATOM 1412 N N . ALA A 1 177 ? -3.769 6.202 15.906 1.00 78.38 177 ALA A N 1
ATOM 1413 C CA . ALA A 1 177 ? -2.994 5.270 16.725 1.00 78.38 177 ALA A CA 1
ATOM 1414 C C . ALA A 1 177 ? -3.007 5.645 18.215 1.00 78.38 177 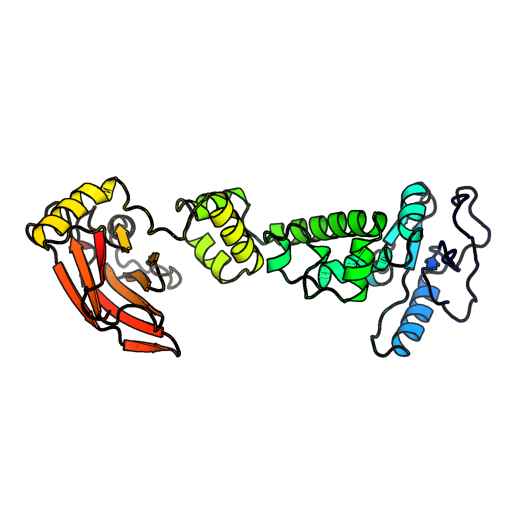ALA A C 1
ATOM 1416 O O . ALA A 1 177 ? -3.029 4.756 19.061 1.00 78.38 177 ALA A O 1
ATOM 1417 N N . THR A 1 178 ? -3.050 6.943 18.534 1.00 69.19 178 THR A N 1
ATOM 1418 C CA . THR A 1 178 ? -3.147 7.465 19.908 1.00 69.19 178 THR A CA 1
ATOM 1419 C C . THR A 1 178 ? -4.585 7.645 20.410 1.00 69.19 178 THR A C 1
ATOM 1421 O O . THR A 1 178 ? -4.793 8.165 21.504 1.00 69.19 178 THR A O 1
ATOM 1424 N N . GLY A 1 179 ? -5.593 7.210 19.644 1.00 63.53 179 GLY A N 1
ATOM 1425 C CA . GLY A 1 179 ? -7.006 7.256 20.042 1.00 63.53 179 GLY A CA 1
ATOM 1426 C C . GLY A 1 179 ? -7.715 8.595 19.803 1.00 63.53 179 GLY A C 1
ATOM 1427 O O . GLY A 1 179 ? -8.872 8.747 20.185 1.00 63.53 179 GLY A O 1
ATOM 1428 N N . ALA A 1 180 ? -7.070 9.555 19.138 1.00 61.59 180 ALA A N 1
ATOM 1429 C CA . ALA A 1 180 ? -7.610 10.883 18.828 1.00 61.59 180 ALA A CA 1
ATOM 1430 C C . ALA A 1 180 ? -8.162 11.011 17.387 1.00 61.59 180 ALA A C 1
ATOM 1432 O O . ALA A 1 180 ? -8.336 12.120 16.878 1.00 61.59 180 ALA A O 1
ATOM 1433 N N . GLY A 1 181 ? -8.390 9.893 16.688 1.00 60.88 181 GLY A N 1
ATOM 1434 C CA . GLY A 1 181 ? -8.777 9.880 15.272 1.00 60.88 181 GLY A CA 1
ATOM 1435 C C . GLY A 1 181 ? -10.288 9.806 15.007 1.00 60.88 181 GLY A C 1
ATOM 1436 O O . GLY A 1 181 ? -11.076 9.365 15.839 1.00 60.88 181 GLY A O 1
ATOM 1437 N N . ALA A 1 182 ? -10.698 10.226 13.808 1.00 66.12 182 ALA A N 1
ATOM 1438 C CA . ALA A 1 182 ? -12.099 10.275 13.385 1.00 66.12 182 ALA A CA 1
ATOM 1439 C C . ALA A 1 182 ? -12.631 8.922 12.861 1.00 66.12 182 ALA A C 1
ATOM 1441 O O . ALA A 1 182 ? -11.892 8.123 12.289 1.00 66.12 182 ALA A O 1
ATOM 1442 N N . ALA A 1 183 ? -13.947 8.696 12.972 1.00 62.47 183 ALA A N 1
ATOM 1443 C CA . ALA A 1 183 ? -14.610 7.430 12.618 1.00 62.47 183 ALA A CA 1
ATOM 1444 C C . ALA A 1 183 ? -14.405 6.972 11.156 1.00 62.47 183 ALA A C 1
ATOM 1446 O O . ALA A 1 183 ? -14.407 5.773 10.875 1.00 62.47 183 ALA A O 1
ATOM 1447 N N . HIS A 1 184 ? -14.190 7.902 10.220 1.00 71.69 184 HIS A N 1
ATOM 1448 C CA . HIS A 1 184 ? -13.923 7.564 8.818 1.00 71.69 184 HIS A CA 1
ATOM 1449 C C . HIS A 1 184 ? -12.559 6.875 8.621 1.00 71.69 184 HIS A C 1
ATOM 1451 O O . HIS A 1 184 ? -12.431 6.043 7.722 1.00 71.69 184 HIS A O 1
ATOM 1457 N N . LEU A 1 185 ? -11.564 7.143 9.483 1.00 77.00 185 LEU A N 1
ATOM 1458 C CA . LEU A 1 185 ? -10.274 6.442 9.443 1.00 77.00 185 LEU A CA 1
ATOM 1459 C C . LEU A 1 185 ? -10.426 4.972 9.826 1.00 77.00 185 LEU A C 1
ATOM 1461 O O . LEU A 1 185 ? -9.810 4.124 9.189 1.00 77.00 185 LEU A O 1
ATOM 1465 N N . ALA A 1 186 ? -11.287 4.655 10.796 1.00 76.75 186 ALA A N 1
ATOM 1466 C CA . ALA A 1 186 ? -11.548 3.271 11.187 1.00 76.75 186 ALA A CA 1
ATOM 1467 C C . ALA A 1 186 ? -12.080 2.445 10.005 1.00 76.75 186 ALA A C 1
ATOM 1469 O O . ALA A 1 186 ? -11.618 1.331 9.765 1.00 76.75 186 ALA A O 1
ATOM 1470 N N . HIS A 1 187 ? -13.004 3.014 9.220 1.00 81.00 187 HIS A N 1
ATOM 1471 C CA . HIS A 1 187 ? -13.522 2.359 8.018 1.00 81.00 187 HIS A CA 1
ATOM 1472 C C . HIS A 1 187 ? -12.445 2.164 6.941 1.00 81.00 187 HIS A C 1
ATOM 1474 O O . HIS A 1 187 ? -12.384 1.105 6.317 1.00 81.00 187 HIS A O 1
ATOM 1480 N N . HIS A 1 188 ? -11.584 3.165 6.730 1.00 87.12 188 HIS A N 1
ATOM 1481 C CA . HIS A 1 188 ? -10.488 3.061 5.770 1.00 87.12 188 HIS A CA 1
ATOM 1482 C C . HIS A 1 188 ? -9.462 1.997 6.189 1.00 87.12 188 HIS A C 1
ATOM 1484 O O . HIS A 1 188 ? -9.123 1.128 5.391 1.00 87.12 188 HIS A O 1
ATOM 1490 N N . VAL A 1 189 ? -8.993 2.027 7.441 1.00 87.94 189 VAL A N 1
ATOM 1491 C CA . VAL A 1 189 ? -8.001 1.081 7.988 1.00 87.94 189 VAL A CA 1
ATOM 1492 C C . VAL A 1 189 ? -8.506 -0.366 7.936 1.00 87.94 189 VAL A C 1
ATOM 1494 O O . VAL A 1 189 ? -7.736 -1.285 7.654 1.00 87.94 189 VAL A O 1
ATOM 1497 N N . ASP A 1 190 ? -9.805 -0.585 8.145 1.00 84.75 190 ASP A N 1
ATOM 1498 C CA . ASP A 1 190 ? -10.409 -1.914 8.021 1.00 84.75 190 ASP A CA 1
ATOM 1499 C C . ASP A 1 190 ? -10.361 -2.447 6.577 1.00 84.75 190 ASP A C 1
ATOM 1501 O O . ASP A 1 190 ? -10.244 -3.650 6.361 1.00 84.75 190 ASP A O 1
ATOM 1505 N N . ARG A 1 191 ? -10.364 -1.569 5.568 1.00 88.06 191 ARG A N 1
ATOM 1506 C CA . ARG A 1 191 ? -10.399 -1.945 4.143 1.00 88.06 191 ARG A CA 1
ATOM 1507 C C . ARG A 1 191 ? -9.065 -1.821 3.408 1.00 88.06 191 ARG A C 1
ATOM 1509 O O . ARG A 1 191 ? -8.913 -2.418 2.346 1.00 88.06 191 ARG A O 1
ATOM 1516 N N . CYS A 1 192 ? -8.110 -1.065 3.941 1.00 90.19 192 CYS A N 1
ATOM 1517 C CA . CYS A 1 192 ? -6.825 -0.790 3.304 1.00 90.19 192 CYS A CA 1
ATOM 1518 C C . CYS A 1 192 ? -5.681 -1.551 4.005 1.00 90.19 192 CYS A C 1
ATOM 1520 O O . CYS A 1 192 ? -5.270 -1.155 5.100 1.00 90.19 192 CYS A O 1
ATOM 1522 N N . PRO A 1 193 ? -5.114 -2.609 3.385 1.00 90.06 193 PRO A N 1
ATOM 1523 C CA . PRO A 1 193 ? -4.014 -3.383 3.973 1.00 90.06 193 PRO A CA 1
ATOM 1524 C C . PRO A 1 193 ? -2.768 -2.541 4.276 1.00 90.06 193 PRO A C 1
ATOM 1526 O O . PRO A 1 193 ? -2.122 -2.740 5.302 1.00 90.06 193 PRO A O 1
ATOM 1529 N N . ALA A 1 194 ? -2.472 -1.561 3.417 1.00 90.81 194 ALA A N 1
ATOM 1530 C CA . ALA A 1 194 ? -1.375 -0.612 3.590 1.00 90.81 194 ALA A CA 1
ATOM 1531 C C . ALA A 1 194 ? -1.518 0.205 4.883 1.00 90.81 194 ALA A C 1
ATOM 1533 O O . ALA A 1 194 ? -0.635 0.162 5.736 1.00 90.81 194 ALA A O 1
ATOM 1534 N N . CYS A 1 195 ? -2.653 0.886 5.071 1.00 90.44 195 CYS A N 1
ATOM 1535 C CA . CYS A 1 195 ? -2.888 1.697 6.268 1.00 90.44 195 CYS A CA 1
ATOM 1536 C C . CYS A 1 195 ? -3.016 0.857 7.538 1.00 90.44 195 CYS A C 1
ATOM 1538 O O . CYS A 1 195 ? -2.656 1.322 8.614 1.00 90.44 195 CYS A O 1
ATOM 1540 N N . ARG A 1 196 ? -3.499 -0.385 7.431 1.00 89.50 196 ARG A N 1
ATOM 1541 C CA . ARG A 1 196 ? -3.509 -1.321 8.558 1.00 89.50 196 ARG A CA 1
ATOM 1542 C C . ARG A 1 196 ? -2.093 -1.689 9.001 1.00 89.50 196 ARG A C 1
ATOM 1544 O O . ARG A 1 196 ? -1.815 -1.692 10.197 1.00 89.50 196 ARG A O 1
ATOM 1551 N N . ALA A 1 197 ? -1.207 -1.983 8.051 1.00 88.50 197 ALA A N 1
ATOM 1552 C CA . ALA A 1 197 ? 0.189 -2.298 8.338 1.00 88.50 197 ALA A CA 1
ATOM 1553 C C . ALA A 1 197 ? 0.945 -1.090 8.910 1.00 88.50 197 ALA A C 1
ATOM 1555 O O . ALA A 1 197 ? 1.677 -1.240 9.886 1.00 88.50 197 ALA A O 1
ATOM 1556 N N . GLU A 1 198 ? 0.715 0.101 8.352 1.00 89.62 198 GLU A N 1
ATOM 1557 C CA . GLU A 1 198 ? 1.273 1.363 8.849 1.00 89.62 198 GLU A CA 1
ATOM 1558 C C . GLU A 1 198 ? 0.783 1.687 10.266 1.00 89.62 198 GLU A C 1
ATOM 1560 O O . GLU A 1 198 ? 1.571 2.045 11.135 1.00 89.62 198 GLU A O 1
ATOM 1565 N N . LEU A 1 199 ? -0.506 1.488 10.553 1.00 86.75 199 LEU A N 1
ATOM 1566 C CA . LEU A 1 199 ? -1.039 1.670 11.901 1.00 86.75 199 LEU A CA 1
ATOM 1567 C C . LEU A 1 199 ? -0.374 0.718 12.904 1.00 86.75 199 LEU A C 1
ATOM 1569 O O . LEU A 1 199 ? 0.032 1.147 13.981 1.00 86.75 199 LEU A O 1
ATOM 1573 N N . ALA A 1 200 ? -0.218 -0.557 12.541 1.00 83.94 200 ALA A N 1
ATOM 1574 C CA . ALA A 1 200 ? 0.460 -1.541 13.382 1.00 83.94 200 ALA A CA 1
ATOM 1575 C C . ALA A 1 200 ? 1.960 -1.234 13.571 1.00 83.94 200 ALA A C 1
ATOM 1577 O O . ALA A 1 200 ? 2.556 -1.640 14.570 1.00 83.94 200 ALA A O 1
ATOM 1578 N N . ALA A 1 201 ? 2.592 -0.547 12.615 1.00 83.94 201 ALA A N 1
ATOM 1579 C CA . ALA A 1 201 ? 3.947 -0.019 12.752 1.00 83.94 201 ALA A CA 1
ATOM 1580 C C . ALA A 1 201 ? 3.995 1.100 13.800 1.00 83.94 201 ALA A C 1
ATOM 1582 O O . ALA A 1 201 ? 4.713 0.985 14.791 1.00 83.94 201 ALA A O 1
ATOM 1583 N N . LEU A 1 202 ? 3.149 2.117 13.625 1.00 82.75 202 LEU A N 1
ATOM 1584 C CA . LEU A 1 202 ? 3.055 3.274 14.514 1.00 82.75 202 LEU A CA 1
ATOM 1585 C C . LEU A 1 202 ? 2.724 2.866 15.954 1.00 82.75 202 LEU A C 1
ATOM 1587 O O . LEU A 1 202 ? 3.326 3.366 16.897 1.00 82.75 202 LEU A O 1
ATOM 1591 N N . GLN A 1 203 ? 1.807 1.916 16.144 1.00 77.25 203 GLN A N 1
ATOM 1592 C CA . GLN A 1 203 ? 1.452 1.411 17.474 1.00 77.25 203 GLN A CA 1
ATOM 1593 C C . GLN A 1 203 ? 2.635 0.736 18.185 1.00 77.25 203 GLN A C 1
ATOM 1595 O O . GLN A 1 203 ? 2.816 0.938 19.386 1.00 77.25 203 GLN A O 1
ATOM 1600 N N . ARG A 1 204 ? 3.468 -0.012 17.446 1.00 76.06 204 ARG A N 1
ATOM 1601 C CA . ARG A 1 204 ? 4.689 -0.629 17.990 1.00 76.06 204 ARG A CA 1
ATOM 1602 C C . ARG A 1 204 ? 5.736 0.412 18.374 1.00 76.06 204 ARG A C 1
ATOM 1604 O O . ARG A 1 204 ? 6.300 0.315 19.458 1.00 76.06 204 ARG A O 1
ATOM 1611 N N . GLU A 1 205 ? 5.980 1.400 17.515 1.00 73.50 205 GLU A N 1
ATOM 1612 C CA . GLU A 1 205 ? 6.954 2.471 17.777 1.00 73.50 205 GLU A CA 1
ATOM 1613 C C . GLU A 1 205 ? 6.559 3.340 18.974 1.00 73.50 205 GLU A C 1
ATOM 1615 O O . GLU A 1 205 ? 7.406 3.716 19.780 1.00 73.50 205 GLU A O 1
ATOM 1620 N N . LEU A 1 206 ? 5.262 3.595 19.146 1.00 68.31 206 LEU A N 1
ATOM 1621 C CA . LEU A 1 206 ? 4.723 4.333 20.289 1.00 68.31 206 LEU A CA 1
ATOM 1622 C C . LEU A 1 206 ? 4.747 3.526 21.605 1.00 68.31 206 LEU A C 1
ATOM 1624 O O . LEU A 1 206 ? 4.265 4.015 22.627 1.00 68.31 206 LEU A O 1
ATOM 1628 N N . GLY A 1 207 ? 5.296 2.302 21.609 1.00 51.41 207 GLY A N 1
ATOM 1629 C CA . GLY A 1 207 ? 5.393 1.447 22.797 1.00 51.41 207 GLY A CA 1
ATOM 1630 C C . GLY A 1 207 ? 4.038 0.944 23.303 1.00 51.41 207 GLY A C 1
ATOM 1631 O O . GLY A 1 207 ? 3.909 0.551 24.464 1.00 51.41 207 GLY A O 1
ATOM 1632 N N . GLY A 1 208 ? 3.015 0.982 22.449 1.00 42.94 208 GLY A N 1
ATOM 1633 C CA . GLY A 1 208 ? 1.684 0.510 22.774 1.00 42.94 208 GLY A CA 1
ATOM 1634 C C . GLY A 1 208 ? 1.560 -0.982 22.500 1.00 42.94 208 GLY A C 1
ATOM 1635 O O . GLY A 1 208 ? 1.443 -1.402 21.351 1.00 42.94 208 GLY A O 1
ATOM 1636 N N . GLU A 1 209 ? 1.438 -1.791 23.554 1.00 36.00 209 GLU A N 1
ATOM 1637 C CA . GLU A 1 209 ? 0.473 -2.892 23.464 1.00 36.00 209 GLU A CA 1
ATOM 1638 C C . GLU A 1 209 ? -0.882 -2.314 23.006 1.00 36.00 209 GLU A C 1
ATOM 1640 O O . GLU A 1 209 ? -1.128 -1.123 23.242 1.00 36.00 209 GLU A O 1
ATOM 1645 N N . PRO A 1 210 ? -1.778 -3.098 22.376 1.00 36.12 210 PRO A N 1
ATOM 1646 C CA . PRO A 1 210 ? -3.168 -2.697 22.179 1.00 36.12 210 PRO A CA 1
ATOM 1647 C C . PRO A 1 210 ? -3.835 -2.556 23.556 1.00 36.12 210 PRO A C 1
ATOM 1649 O O . PRO A 1 210 ? -4.588 -3.410 24.009 1.00 36.12 210 PRO A O 1
ATOM 1652 N N . ARG A 1 211 ? -3.489 -1.488 24.272 1.00 37.94 211 ARG A N 1
ATOM 1653 C CA . ARG A 1 211 ? -3.994 -1.178 25.592 1.00 37.94 211 ARG A CA 1
ATOM 1654 C C . ARG A 1 211 ? -5.376 -0.611 25.395 1.00 37.94 211 ARG A C 1
ATOM 1656 O O . ARG A 1 211 ? -5.564 0.301 24.587 1.00 37.94 211 ARG A O 1
ATOM 1663 N N . ALA A 1 212 ? -6.306 -1.184 26.158 1.00 40.22 212 ALA A N 1
ATOM 1664 C CA . ALA A 1 212 ? -7.590 -0.608 26.513 1.00 40.22 212 ALA A CA 1
ATOM 1665 C C . ALA A 1 212 ? -7.529 0.907 26.367 1.00 40.22 212 ALA A C 1
ATOM 1667 O O . ALA A 1 212 ? -6.688 1.535 27.018 1.00 40.22 212 ALA A O 1
ATOM 1668 N N . VAL A 1 213 ? -8.363 1.460 25.479 1.00 44.94 213 VAL A N 1
ATOM 1669 C CA . VAL A 1 213 ? -8.524 2.909 25.335 1.00 44.94 213 VAL A CA 1
ATOM 1670 C C . VAL A 1 213 ? -8.582 3.467 26.756 1.00 44.94 213 VAL A C 1
ATOM 1672 O O . VAL A 1 213 ? -9.499 3.083 27.489 1.00 44.94 213 VAL A O 1
ATOM 1675 N N . PRO A 1 214 ? -7.582 4.254 27.206 1.00 53.47 214 PRO A N 1
ATOM 1676 C CA . PRO A 1 214 ? -7.561 4.709 28.580 1.00 53.47 214 PRO A CA 1
ATOM 1677 C C . PRO A 1 214 ? -8.876 5.431 28.816 1.00 53.47 214 PRO A C 1
ATOM 1679 O O . PRO A 1 214 ? -9.260 6.297 28.025 1.00 53.47 214 PRO A O 1
ATOM 1682 N N . LEU A 1 215 ? -9.596 5.004 29.857 1.00 60.88 215 LEU A N 1
ATOM 1683 C CA . LEU A 1 215 ? -10.843 5.630 30.261 1.00 60.88 215 LEU A CA 1
ATOM 1684 C C . LEU A 1 215 ? -10.609 7.142 30.265 1.00 60.88 215 LEU A C 1
ATOM 1686 O O . LEU A 1 215 ? -9.723 7.609 30.988 1.00 60.88 215 LEU A O 1
ATOM 1690 N N . LYS A 1 216 ? -11.344 7.881 29.419 1.00 66.06 216 LYS A N 1
ATOM 1691 C CA . LYS A 1 216 ? -11.197 9.338 29.329 1.00 66.06 216 LYS A CA 1
ATOM 1692 C C . LYS A 1 216 ? -11.207 9.907 30.755 1.00 66.06 216 LYS A C 1
ATOM 1694 O O . LYS A 1 216 ? -12.055 9.472 31.538 1.00 66.06 216 LYS A O 1
ATOM 1699 N N . PRO A 1 217 ? -10.326 10.860 31.110 1.00 71.12 217 PRO A N 1
ATOM 1700 C CA . PRO A 1 217 ? -10.290 11.434 32.458 1.00 71.12 217 PRO A CA 1
ATOM 1701 C C . PRO A 1 217 ? -11.669 11.898 32.953 1.00 71.12 217 PRO A C 1
ATOM 1703 O O . PRO A 1 217 ? -11.991 11.745 34.124 1.00 71.12 217 PRO A O 1
ATOM 1706 N N . GLU A 1 218 ? -12.508 12.370 32.030 1.00 75.19 218 GLU A N 1
ATOM 1707 C CA . GLU A 1 218 ? -13.899 12.791 32.241 1.00 75.19 218 GLU A CA 1
ATOM 1708 C C . GLU A 1 218 ? -14.825 11.665 32.734 1.00 75.19 218 GLU A C 1
ATOM 1710 O O . GLU A 1 218 ? -15.726 11.910 33.529 1.00 75.19 218 GLU A O 1
ATOM 1715 N N . LEU A 1 219 ? -14.596 10.422 32.302 1.00 79.38 219 LEU A N 1
ATOM 1716 C CA . LEU A 1 219 ? -15.389 9.256 32.702 1.00 79.38 219 LEU A CA 1
ATOM 1717 C C . LEU A 1 219 ? -14.865 8.587 33.978 1.00 79.38 219 LEU A C 1
ATOM 1719 O O . LEU A 1 219 ? -15.509 7.677 34.502 1.00 79.38 219 LEU A O 1
ATOM 1723 N N . ARG A 1 220 ? -13.695 9.002 34.481 1.00 83.12 220 ARG A N 1
ATOM 1724 C CA . ARG A 1 220 ? -13.068 8.390 35.658 1.00 83.12 220 ARG A CA 1
ATOM 1725 C C . ARG A 1 220 ? -13.919 8.501 36.929 1.00 83.12 220 ARG A C 1
ATOM 1727 O O . ARG A 1 220 ? -14.108 7.464 37.559 1.00 83.12 220 ARG A O 1
ATOM 1734 N N . PRO A 1 221 ? -14.497 9.669 37.274 1.00 84.25 221 PRO A N 1
ATOM 1735 C CA . PRO A 1 221 ? -15.348 9.789 38.458 1.00 84.25 221 PRO A CA 1
ATOM 1736 C C . PRO A 1 221 ? -16.592 8.896 38.375 1.00 84.25 221 PRO A C 1
ATOM 1738 O O . PRO A 1 221 ? -16.972 8.262 39.357 1.00 84.25 221 PRO A O 1
ATOM 1741 N N . LEU A 1 222 ? -17.187 8.800 37.181 1.00 86.00 222 LEU A N 1
ATOM 1742 C CA . LEU A 1 222 ? -18.342 7.942 36.930 1.00 86.00 222 LEU A CA 1
ATOM 1743 C C . LEU A 1 222 ? -17.979 6.461 37.081 1.00 86.00 222 LEU A C 1
ATOM 1745 O O . LEU A 1 222 ? -18.723 5.699 37.695 1.00 86.00 222 LEU A O 1
ATOM 1749 N N . TRP A 1 223 ? -16.815 6.050 36.569 1.00 86.88 223 TRP A N 1
ATOM 1750 C CA . TRP A 1 223 ? -16.337 4.689 36.778 1.00 86.88 223 TRP A CA 1
ATOM 1751 C C . TRP A 1 223 ? -16.057 4.393 38.249 1.00 86.88 223 TRP A C 1
ATOM 1753 O O . TRP A 1 223 ? -16.438 3.329 38.714 1.00 86.88 223 TRP A O 1
ATOM 1763 N N . ASP A 1 224 ? -15.432 5.302 38.998 1.00 85.69 224 ASP A N 1
ATOM 1764 C CA . ASP A 1 224 ? -15.130 5.067 40.414 1.00 85.69 224 ASP A CA 1
ATOM 1765 C C . ASP A 1 224 ? -16.426 4.870 41.240 1.00 85.69 224 ASP A C 1
ATOM 1767 O O . ASP A 1 224 ? -16.479 4.011 42.129 1.00 85.69 224 ASP A O 1
ATOM 1771 N N . GLN A 1 225 ? -17.510 5.578 40.892 1.00 84.94 225 GLN A N 1
ATOM 1772 C CA . GLN A 1 225 ? -18.850 5.358 41.454 1.00 84.94 225 GLN A CA 1
ATOM 1773 C C . GLN A 1 225 ? -19.398 3.967 41.098 1.00 84.94 225 GLN A C 1
ATOM 1775 O O . GLN A 1 225 ? -19.824 3.225 41.984 1.00 84.94 225 GLN A O 1
ATOM 1780 N N . VAL A 1 226 ? -19.353 3.587 39.817 1.00 86.19 226 VAL A N 1
ATOM 1781 C CA . VAL A 1 226 ? -19.802 2.267 39.342 1.00 86.19 226 VAL A CA 1
ATOM 1782 C C . VAL A 1 226 ? -18.994 1.142 39.994 1.00 86.19 226 VAL A C 1
ATOM 1784 O O . VAL A 1 226 ? -19.564 0.206 40.543 1.00 86.19 226 VAL A O 1
ATOM 1787 N N . ALA A 1 227 ? -17.669 1.251 40.005 1.00 85.94 227 ALA A N 1
ATOM 1788 C CA . ALA A 1 227 ? -16.742 0.317 40.631 1.00 85.94 227 ALA A CA 1
ATOM 1789 C C . ALA A 1 227 ? -17.067 0.093 42.115 1.00 85.94 227 ALA A C 1
ATOM 1791 O O . ALA A 1 227 ? -17.088 -1.048 42.580 1.00 85.94 227 ALA A O 1
ATOM 1792 N N . THR A 1 228 ? -17.382 1.170 42.840 1.00 86.38 228 THR A N 1
ATOM 1793 C CA . THR A 1 228 ? -17.793 1.108 44.248 1.00 86.38 228 THR A CA 1
ATOM 1794 C C . THR A 1 228 ? -19.111 0.356 44.419 1.00 86.38 228 THR A C 1
ATOM 1796 O O . THR A 1 228 ? -19.201 -0.520 45.277 1.00 86.38 228 THR A O 1
ATOM 1799 N N . LEU A 1 229 ? -20.115 0.653 43.589 1.00 84.69 229 LEU A N 1
ATOM 1800 C CA . LEU A 1 229 ? -21.433 0.012 43.656 1.00 84.69 229 LEU A CA 1
ATOM 1801 C C . LEU A 1 229 ? -21.388 -1.474 43.279 1.00 84.69 229 LEU A C 1
ATOM 1803 O O . LEU A 1 229 ? -22.064 -2.288 43.901 1.00 84.69 229 LEU A O 1
ATOM 1807 N N . LEU A 1 230 ? -20.559 -1.834 42.298 1.00 81.75 230 LEU A N 1
ATOM 1808 C CA . LEU A 1 230 ? -20.414 -3.209 41.818 1.00 81.75 230 LEU A CA 1
ATOM 1809 C C . LEU A 1 230 ? -19.396 -4.035 42.615 1.00 81.75 230 LEU A C 1
ATOM 1811 O O . LEU A 1 230 ? -19.246 -5.230 42.364 1.00 81.75 230 LEU A O 1
ATOM 1815 N N . GLY A 1 231 ? -18.649 -3.414 43.533 1.00 82.06 231 GLY A N 1
ATOM 1816 C CA . GLY A 1 231 ? -17.537 -4.057 44.238 1.00 82.06 231 GLY A CA 1
ATOM 1817 C C . GLY A 1 231 ? -16.369 -4.457 43.322 1.00 82.06 231 GLY A C 1
ATOM 1818 O O . GLY A 1 231 ? -15.581 -5.340 43.668 1.00 82.06 231 GLY A O 1
ATOM 1819 N N . VAL A 1 232 ? -16.239 -3.827 42.151 1.00 80.44 232 VAL A N 1
ATOM 1820 C CA . VAL A 1 232 ? -15.218 -4.142 41.142 1.00 80.44 232 VAL A CA 1
ATOM 1821 C C . VAL A 1 232 ? -14.016 -3.221 41.333 1.00 80.44 232 VAL A C 1
ATOM 1823 O O . VAL A 1 232 ? -14.154 -2.008 41.369 1.00 80.44 232 VAL A O 1
ATOM 1826 N N . ARG A 1 233 ? -12.804 -3.780 41.434 1.00 71.88 233 ARG A N 1
ATOM 1827 C CA . ARG A 1 233 ? -11.563 -2.991 41.624 1.00 71.88 233 ARG A CA 1
ATOM 1828 C C . ARG A 1 233 ? -10.749 -2.767 40.350 1.00 71.88 233 ARG A C 1
ATOM 1830 O O . ARG A 1 233 ? -9.774 -2.021 40.368 1.00 71.88 233 ARG A O 1
ATOM 1837 N N . ARG A 1 234 ? -11.095 -3.454 39.261 1.00 72.38 234 ARG A N 1
ATOM 1838 C CA . ARG A 1 234 ? -10.401 -3.351 37.969 1.00 72.38 234 ARG A CA 1
ATOM 1839 C C . ARG A 1 234 ? -11.063 -2.280 37.113 1.00 72.38 234 ARG A C 1
ATOM 1841 O O . ARG A 1 234 ? -12.249 -2.040 37.270 1.00 72.38 234 ARG A O 1
ATOM 1848 N N . LEU A 1 235 ? -10.306 -1.643 36.224 1.00 71.88 235 LEU A N 1
ATOM 1849 C CA . LEU A 1 235 ? -10.877 -0.732 35.229 1.00 71.88 235 LEU A CA 1
ATOM 1850 C C . LEU A 1 235 ? -11.728 -1.507 34.216 1.00 71.88 235 LEU A C 1
ATOM 1852 O O . LEU A 1 235 ? -11.449 -2.688 33.984 1.00 71.88 235 LEU A O 1
ATOM 1856 N N . PRO A 1 236 ? -12.746 -0.870 33.610 1.00 72.31 236 PRO A N 1
ATOM 1857 C CA . PRO A 1 236 ? -13.552 -1.540 32.616 1.00 72.31 236 PRO A CA 1
ATOM 1858 C C . PRO A 1 236 ? -12.698 -1.700 31.351 1.00 72.31 236 PRO A C 1
ATOM 1860 O O . PRO A 1 236 ? -12.047 -0.737 30.935 1.00 72.31 236 PRO A O 1
ATOM 1863 N N . PRO A 1 237 ? -12.687 -2.878 30.715 1.00 68.44 237 PRO A N 1
ATOM 1864 C CA . PRO A 1 237 ? -11.987 -3.059 29.448 1.00 68.44 237 PRO A CA 1
ATOM 1865 C C . PRO A 1 237 ? -12.520 -2.146 28.341 1.00 68.44 237 PRO A C 1
ATOM 1867 O O . PRO A 1 237 ? -11.756 -1.693 27.494 1.00 68.44 237 PRO A O 1
ATOM 1870 N N . ILE A 1 238 ? -13.820 -1.841 28.335 1.00 77.75 238 ILE A N 1
ATOM 1871 C CA . ILE A 1 238 ? -14.411 -0.943 27.340 1.00 77.75 238 ILE A CA 1
ATOM 1872 C C . ILE A 1 238 ? -15.312 0.083 28.028 1.00 77.75 238 ILE A C 1
ATOM 1874 O O . ILE A 1 238 ? -16.141 -0.270 28.864 1.00 77.75 238 ILE A O 1
ATOM 1878 N N . ALA A 1 239 ? -15.170 1.349 27.631 1.00 81.81 239 ALA A N 1
ATOM 1879 C CA . ALA A 1 239 ? -16.043 2.448 28.021 1.00 81.81 239 ALA A CA 1
ATOM 1880 C C . ALA A 1 239 ? -16.467 3.251 26.784 1.00 81.81 239 ALA A C 1
ATOM 1882 O O . ALA A 1 239 ? -15.632 3.613 25.953 1.00 81.81 239 ALA A O 1
ATOM 1883 N N . VAL A 1 240 ? -17.763 3.535 26.666 1.00 80.50 240 VAL A N 1
ATOM 1884 C CA . VAL A 1 240 ? -18.357 4.310 25.573 1.00 80.50 240 VAL A CA 1
ATOM 1885 C C . VAL A 1 240 ? -19.081 5.518 26.162 1.00 80.50 240 VAL A C 1
ATOM 1887 O O . VAL A 1 240 ? -20.124 5.375 26.794 1.00 80.50 240 VAL A O 1
ATOM 1890 N N . ASP A 1 241 ? -18.524 6.707 25.944 1.00 82.50 241 ASP A N 1
ATOM 1891 C CA . ASP A 1 241 ? -19.153 7.995 26.260 1.00 82.50 241 ASP A CA 1
ATOM 1892 C C . ASP A 1 241 ? -20.329 8.242 25.311 1.00 82.50 241 ASP A C 1
ATOM 1894 O O . ASP A 1 241 ? -20.115 8.398 24.109 1.00 82.50 241 ASP A O 1
ATOM 1898 N N . LEU A 1 242 ? -21.562 8.257 25.825 1.00 82.19 242 LEU A N 1
ATOM 1899 C CA . LEU A 1 242 ? -22.764 8.401 25.003 1.00 82.19 242 LEU A CA 1
ATOM 1900 C C . LEU A 1 242 ? -23.088 9.857 24.669 1.00 82.19 242 LEU A C 1
ATOM 1902 O O . LEU A 1 242 ? -23.924 10.092 23.800 1.00 82.19 242 LEU A O 1
ATOM 1906 N N . SER A 1 243 ? -22.415 10.833 25.285 1.00 78.50 243 SER A N 1
ATOM 1907 C CA . SER A 1 243 ? -22.686 12.265 25.099 1.00 78.50 243 SER A CA 1
ATOM 1908 C C . SER A 1 243 ? -22.790 12.695 23.624 1.00 78.50 243 SER A C 1
ATOM 1910 O O . SER A 1 243 ? -23.728 13.426 23.299 1.00 78.50 243 SER A O 1
ATOM 1912 N N . PRO A 1 244 ? -21.946 12.207 22.685 1.00 75.50 244 PRO A N 1
ATOM 1913 C CA . PRO A 1 244 ? -22.079 12.537 21.263 1.00 75.50 244 PRO A CA 1
ATOM 1914 C C . PRO A 1 244 ? -23.392 12.061 20.623 1.00 75.50 244 PRO A C 1
ATOM 1916 O O . PRO A 1 244 ? -23.878 12.694 19.690 1.00 75.50 244 PRO A O 1
ATOM 1919 N N . LEU A 1 245 ? -23.966 10.955 21.109 1.00 71.56 245 LEU A N 1
ATOM 1920 C CA . LEU A 1 245 ? -25.258 10.441 20.649 1.00 71.56 245 LEU A CA 1
ATOM 1921 C C . LEU A 1 245 ? -26.436 11.155 21.310 1.00 71.56 245 LEU A C 1
ATOM 1923 O O . LEU A 1 245 ? -27.533 11.092 20.769 1.00 71.56 245 LEU A O 1
ATOM 1927 N N . LEU A 1 246 ? -26.234 11.800 22.462 1.00 75.81 246 LEU A N 1
ATOM 1928 C CA . LEU A 1 246 ? -27.286 12.479 23.231 1.00 75.81 246 LEU A CA 1
ATOM 1929 C C . LEU A 1 246 ? -27.387 13.973 22.904 1.00 75.81 246 LEU A C 1
ATOM 1931 O O . LEU A 1 246 ? -28.478 14.533 22.922 1.00 75.81 246 LEU A O 1
ATOM 1935 N N . ALA A 1 247 ? -26.267 14.613 22.556 1.00 62.50 247 ALA A N 1
ATOM 1936 C CA . ALA A 1 247 ? -26.200 16.040 22.235 1.00 62.50 247 ALA A CA 1
ATOM 1937 C C . ALA A 1 247 ? -26.898 16.411 20.914 1.00 62.50 247 ALA A C 1
ATOM 1939 O O . ALA A 1 247 ? -27.166 17.584 20.650 1.00 62.50 247 ALA A O 1
ATOM 1940 N N . THR A 1 248 ? -27.200 15.430 20.063 1.00 56.69 248 THR A N 1
ATOM 1941 C CA . THR A 1 248 ? -27.924 15.659 18.816 1.00 56.69 248 THR A CA 1
ATOM 1942 C C . THR A 1 248 ? -29.414 15.840 19.129 1.00 56.69 248 THR A C 1
ATOM 1944 O O . THR A 1 248 ? -30.089 14.920 19.595 1.00 56.69 248 THR A O 1
ATOM 1947 N N . LEU A 1 249 ? -29.914 17.067 18.926 1.00 47.62 249 LEU A N 1
ATOM 1948 C CA . LEU A 1 249 ? -31.327 17.457 19.068 1.00 47.62 249 LEU A CA 1
ATOM 1949 C C . LEU A 1 249 ? -32.271 16.394 18.472 1.00 47.62 249 LEU A C 1
ATOM 1951 O O . LEU A 1 249 ? -31.874 15.699 17.530 1.00 47.62 249 LEU A O 1
ATOM 1955 N N . PRO A 1 250 ? -33.523 16.263 18.957 1.00 47.97 250 PRO A N 1
ATOM 1956 C CA . PRO A 1 250 ? -34.493 15.427 18.269 1.00 47.97 250 PRO A CA 1
ATOM 1957 C C . PRO A 1 250 ? -34.569 15.902 16.817 1.00 47.97 250 PRO A C 1
ATOM 1959 O O . PRO A 1 250 ? -34.846 17.075 16.551 1.00 47.97 250 PRO A O 1
ATOM 1962 N N . LEU A 1 251 ? -34.285 14.993 15.882 1.00 44.47 251 LEU A N 1
ATOM 1963 C CA . LEU A 1 251 ? -34.654 15.157 14.486 1.00 44.47 251 LEU A CA 1
ATOM 1964 C C . LEU A 1 251 ? -36.179 15.231 14.490 1.00 44.47 251 LEU A C 1
ATOM 1966 O O . LEU A 1 251 ? -36.863 14.213 14.431 1.00 44.47 251 LEU A O 1
ATOM 1970 N N . ALA A 1 252 ? -36.722 16.439 14.664 1.00 40.19 252 ALA A N 1
ATOM 1971 C CA . ALA A 1 252 ? -38.129 16.691 14.430 1.00 40.19 252 ALA A CA 1
ATOM 1972 C C . ALA A 1 252 ? -38.443 16.060 13.075 1.00 40.19 252 ALA A C 1
ATOM 1974 O O . ALA A 1 252 ? -37.694 16.296 12.126 1.00 40.19 252 ALA A O 1
ATOM 1975 N N . ALA A 1 253 ? -39.489 15.233 13.031 1.00 39.59 253 ALA A N 1
ATOM 1976 C CA . ALA A 1 253 ? -39.924 14.410 11.905 1.00 39.59 253 ALA A CA 1
ATOM 1977 C C . ALA A 1 253 ? -40.356 15.241 10.677 1.00 39.59 253 ALA A C 1
ATOM 1979 O O . ALA A 1 253 ? -41.454 15.107 10.147 1.00 39.59 253 ALA A O 1
ATOM 1980 N N . LYS A 1 254 ? -39.492 16.140 10.220 1.00 35.44 254 LYS A N 1
ATOM 1981 C CA . LYS A 1 254 ? -39.526 16.776 8.920 1.00 35.44 254 LYS A CA 1
ATOM 1982 C C . LYS A 1 254 ? -38.598 15.961 8.047 1.00 35.44 254 LYS A C 1
ATOM 1984 O O . LYS A 1 254 ? -37.407 16.244 7.999 1.00 35.44 254 LYS A O 1
ATOM 1989 N N . SER A 1 255 ? -39.173 14.919 7.446 1.00 42.06 255 SER A N 1
ATOM 1990 C CA . SER A 1 255 ? -38.809 14.396 6.123 1.00 42.06 255 SER A CA 1
ATOM 1991 C C . SER A 1 255 ? -37.392 14.781 5.674 1.00 42.06 255 SER A C 1
ATOM 1993 O O . SER A 1 255 ? -37.215 15.660 4.829 1.00 42.06 255 SER A O 1
ATOM 1995 N N . LEU A 1 256 ? -36.388 14.166 6.295 1.00 41.38 256 LEU A N 1
ATOM 1996 C CA . LEU A 1 256 ? -35.009 14.210 5.829 1.00 41.38 256 LEU A CA 1
ATOM 1997 C C . LEU A 1 256 ? -34.786 12.961 4.967 1.00 41.38 256 LEU A C 1
ATOM 1999 O O . LEU A 1 256 ? -35.341 11.907 5.280 1.00 41.38 256 LEU A O 1
ATOM 2003 N N . PRO A 1 257 ? -34.036 13.081 3.861 1.00 39.53 257 PRO A N 1
ATOM 2004 C CA . PRO A 1 257 ? -33.846 11.990 2.917 1.00 39.53 257 PRO A CA 1
ATOM 2005 C C . PRO A 1 257 ? -33.194 10.788 3.615 1.00 39.53 257 PRO A C 1
ATOM 2007 O O . PRO A 1 257 ? -32.323 10.966 4.467 1.00 39.53 257 PRO A O 1
ATOM 2010 N N . GLU A 1 258 ? -33.606 9.579 3.221 1.00 46.28 258 GLU A N 1
ATOM 2011 C CA . GLU A 1 258 ? -33.225 8.244 3.739 1.00 46.28 258 GLU A CA 1
ATOM 2012 C C . GLU A 1 258 ? -31.709 7.924 3.756 1.00 46.28 258 GLU A C 1
ATOM 2014 O O . GLU A 1 258 ? -31.304 6.789 3.982 1.00 46.28 258 GLU A O 1
ATOM 2019 N N . THR A 1 259 ? -30.832 8.899 3.524 1.00 40.84 259 THR A N 1
ATOM 2020 C CA . THR A 1 259 ? -29.388 8.716 3.331 1.00 40.84 259 THR A CA 1
ATOM 2021 C C . THR A 1 259 ? -28.516 9.111 4.524 1.00 40.84 259 THR A C 1
ATOM 2023 O O . THR A 1 259 ? -27.297 8.937 4.458 1.00 40.84 259 THR A O 1
ATOM 2026 N N . GLN A 1 260 ? -29.077 9.592 5.639 1.00 44.00 260 GLN A N 1
ATOM 2027 C CA . GLN A 1 260 ? -28.276 9.799 6.852 1.00 44.00 260 GLN A CA 1
ATOM 2028 C C . GLN A 1 260 ? -28.025 8.463 7.558 1.00 44.00 260 GLN A C 1
ATOM 2030 O O . GLN A 1 260 ? -28.918 7.868 8.155 1.00 44.00 260 GLN A O 1
ATOM 2035 N N . SER A 1 261 ? -26.780 7.989 7.473 1.00 48.28 261 SER A N 1
ATOM 2036 C CA . SER A 1 261 ? -26.329 6.794 8.189 1.00 48.28 261 SER A CA 1
ATOM 2037 C C . SER A 1 261 ? -26.552 6.955 9.702 1.00 48.28 261 SER A C 1
ATOM 2039 O O . SER A 1 261 ? -26.288 8.040 10.229 1.00 48.28 261 SER A O 1
ATOM 2041 N N . PRO A 1 262 ? -27.003 5.904 10.414 1.00 57.22 262 PRO A N 1
ATOM 2042 C CA . PRO A 1 262 ? -27.247 5.976 11.851 1.00 57.22 262 PRO A CA 1
ATOM 2043 C C . PRO A 1 262 ? -25.981 6.413 12.592 1.00 57.22 262 PRO A C 1
ATOM 2045 O O . PRO A 1 262 ? -24.880 5.926 12.318 1.00 57.22 262 PRO A O 1
ATOM 2048 N N . GLN A 1 263 ? -26.135 7.341 13.539 1.00 67.88 263 GLN A N 1
ATOM 2049 C CA . GLN A 1 263 ? -25.024 7.788 14.375 1.00 67.88 263 GLN A CA 1
ATOM 2050 C C . GLN A 1 263 ? -24.567 6.609 15.233 1.00 67.88 263 GLN A C 1
ATOM 2052 O O . GLN A 1 263 ? -25.362 6.031 15.976 1.00 67.88 263 GLN A O 1
ATOM 2057 N N . SER A 1 264 ? -23.294 6.231 15.109 1.00 71.62 264 SER A N 1
ATOM 2058 C CA . SER A 1 264 ? -22.736 5.088 15.829 1.00 71.62 264 SER A CA 1
ATOM 2059 C C . SER A 1 264 ? -21.439 5.442 16.538 1.00 71.62 264 SER A C 1
ATOM 2061 O O . SER A 1 264 ? -20.537 6.013 15.924 1.00 71.62 264 SER A O 1
ATOM 2063 N N . LEU A 1 265 ? -21.325 5.027 17.793 1.00 69.19 265 LEU A N 1
ATOM 2064 C CA . LEU A 1 265 ? -20.093 5.009 18.568 1.00 69.19 265 LEU A CA 1
ATOM 2065 C C . LEU A 1 265 ? -19.556 3.587 18.620 1.00 69.19 265 LEU A C 1
ATOM 2067 O O . LEU A 1 265 ? -20.325 2.630 18.673 1.00 69.19 265 LEU A O 1
ATOM 2071 N N . ARG A 1 266 ? -18.234 3.436 18.587 1.00 74.50 266 ARG A N 1
ATOM 2072 C CA . ARG A 1 266 ? -17.581 2.126 18.582 1.00 74.50 266 ARG A CA 1
ATOM 2073 C C . ARG A 1 266 ? -16.408 2.129 19.538 1.00 74.50 266 ARG A C 1
ATOM 2075 O O . ARG A 1 266 ? -15.631 3.079 19.547 1.00 74.50 266 ARG A O 1
ATOM 2082 N N . ALA A 1 267 ? -16.266 1.043 20.279 1.00 68.44 267 ALA A N 1
ATOM 2083 C CA . ALA A 1 267 ? -15.095 0.755 21.085 1.00 68.44 267 ALA A CA 1
ATOM 2084 C C . ALA A 1 267 ? -14.748 -0.733 20.962 1.00 68.44 267 ALA A C 1
ATOM 2086 O O . ALA A 1 267 ? -15.636 -1.574 20.819 1.00 68.44 267 ALA A O 1
ATOM 2087 N N . GLN A 1 268 ? -13.459 -1.063 20.963 1.00 75.06 268 GLN A N 1
ATOM 2088 C CA . GLN A 1 268 ? -12.976 -2.429 20.774 1.00 75.06 268 GLN A CA 1
ATOM 2089 C C . GLN A 1 268 ? -11.767 -2.684 21.674 1.00 75.06 268 GLN A C 1
ATOM 2091 O O . GLN A 1 268 ? -10.883 -1.834 21.761 1.00 75.06 268 GLN A O 1
ATOM 2096 N N . LEU A 1 269 ? -11.726 -3.857 22.304 1.00 67.25 269 LEU A N 1
ATOM 2097 C CA . LEU A 1 269 ? -10.593 -4.351 23.077 1.00 67.25 269 LEU A CA 1
ATOM 2098 C C . LEU A 1 269 ? -10.564 -5.886 23.076 1.00 67.25 269 LEU A C 1
ATOM 2100 O O . LEU A 1 269 ? -11.606 -6.503 23.254 1.00 67.25 269 LEU A O 1
ATOM 2104 N N . GLU A 1 270 ? -9.376 -6.484 22.911 1.00 68.88 270 GLU A N 1
ATOM 2105 C CA . GLU A 1 270 ? -9.122 -7.924 23.142 1.00 68.88 270 GLU A CA 1
ATOM 2106 C C . GLU A 1 270 ? -10.144 -8.864 22.470 1.00 68.88 270 GLU A C 1
ATOM 2108 O O . GLU A 1 270 ? -10.696 -9.774 23.081 1.00 68.88 270 GLU A O 1
ATOM 2113 N N . GLY A 1 271 ? -10.441 -8.617 21.190 1.00 71.19 271 GLY A N 1
ATOM 2114 C CA . GLY A 1 271 ? -11.400 -9.428 20.430 1.00 71.19 271 GLY A CA 1
ATOM 2115 C C . GLY A 1 271 ? -12.870 -9.151 20.758 1.00 71.19 271 GLY A C 1
ATOM 2116 O O . GLY A 1 271 ? -13.736 -9.734 20.118 1.00 71.19 271 GLY A O 1
ATOM 2117 N N . VAL A 1 272 ? -13.171 -8.234 21.684 1.00 78.25 272 VAL A N 1
ATOM 2118 C CA . VAL A 1 272 ? -14.523 -7.759 22.005 1.00 78.25 272 VAL A CA 1
ATOM 2119 C C . VAL A 1 272 ? -14.750 -6.364 21.430 1.00 78.25 272 VAL A C 1
ATOM 2121 O O . VAL A 1 272 ? -13.941 -5.453 21.590 1.00 78.25 272 VAL A O 1
ATOM 2124 N N . ARG A 1 273 ? -15.872 -6.169 20.749 1.00 82.94 273 ARG A N 1
ATOM 2125 C CA . ARG A 1 273 ? -16.284 -4.926 20.098 1.00 82.94 273 ARG A CA 1
ATOM 2126 C C . ARG A 1 273 ? -17.660 -4.532 20.608 1.00 82.94 273 ARG A C 1
ATOM 2128 O O . ARG A 1 273 ? -18.596 -5.308 20.505 1.00 82.94 273 ARG A O 1
ATOM 2135 N N . CYS A 1 274 ? -17.803 -3.300 21.077 1.00 83.81 274 CYS A N 1
ATOM 2136 C CA . CYS A 1 274 ? -19.080 -2.698 21.434 1.00 83.81 274 CYS A CA 1
ATOM 2137 C C . CYS A 1 274 ? -19.394 -1.550 20.469 1.00 83.81 274 CYS A C 1
ATOM 2139 O O . CYS A 1 274 ? -18.612 -0.610 20.327 1.00 83.81 274 CYS A O 1
ATOM 2141 N N . THR A 1 275 ? -20.545 -1.617 19.810 1.00 83.00 275 THR A N 1
ATOM 2142 C CA . THR A 1 275 ? -21.068 -0.573 18.927 1.00 83.00 275 THR A CA 1
ATOM 2143 C C . THR A 1 275 ? -22.380 -0.061 19.496 1.00 83.00 275 THR A C 1
ATOM 2145 O O . THR A 1 275 ? -23.326 -0.829 19.613 1.00 83.00 275 THR A O 1
ATOM 2148 N N . VAL A 1 276 ? -22.463 1.227 19.820 1.00 80.62 276 VAL A N 1
ATOM 2149 C CA . VAL A 1 276 ? -23.711 1.865 20.255 1.00 80.62 276 VAL A CA 1
ATOM 2150 C C . VAL A 1 276 ? -24.266 2.694 19.108 1.00 80.62 276 VAL A C 1
ATOM 2152 O O . VAL A 1 276 ? -23.545 3.509 18.541 1.00 80.62 276 VAL A O 1
ATOM 2155 N N . GLN A 1 277 ? -25.524 2.480 18.741 1.00 83.06 277 GLN A N 1
ATOM 2156 C CA . GLN A 1 277 ? -26.189 3.161 17.632 1.00 83.06 277 GLN A CA 1
ATOM 2157 C C . GLN A 1 277 ? -27.420 3.911 18.122 1.00 83.06 277 GLN A C 1
AT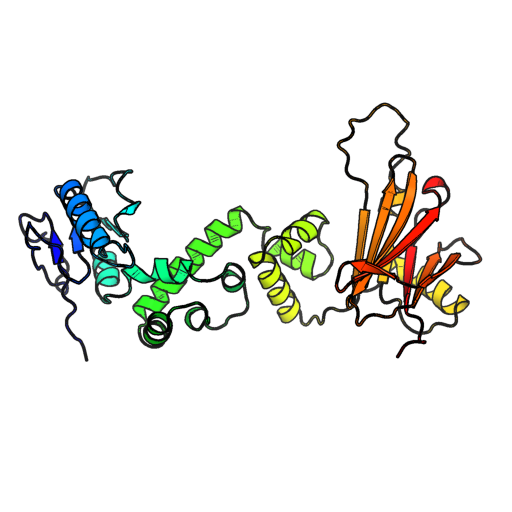OM 2159 O O . GLN A 1 277 ? -28.150 3.410 18.977 1.00 83.06 277 GLN A O 1
ATOM 2164 N N . ARG A 1 278 ? -27.666 5.086 17.536 1.00 80.69 278 ARG A N 1
ATOM 2165 C CA . ARG A 1 278 ? -28.911 5.842 17.685 1.00 80.69 278 ARG A CA 1
ATOM 2166 C C . ARG A 1 278 ? -29.726 5.755 16.399 1.00 80.69 278 ARG A C 1
ATOM 2168 O O . ARG A 1 278 ? -29.230 6.116 15.331 1.00 80.69 278 ARG A O 1
ATOM 2175 N N . SER A 1 279 ? -30.968 5.290 16.509 1.00 78.94 279 SER A N 1
ATOM 2176 C CA . SER A 1 279 ? -31.927 5.303 15.401 1.00 78.94 279 SER A CA 1
ATOM 2177 C C . SER A 1 279 ? -32.461 6.722 15.141 1.00 78.94 279 SER A C 1
ATOM 2179 O O . SER A 1 279 ? -32.367 7.582 16.028 1.00 78.94 279 SER A O 1
ATOM 2181 N N . PRO A 1 280 ? -33.056 6.987 13.963 1.00 72.69 280 PRO A N 1
ATOM 2182 C CA . PRO A 1 280 ? -33.726 8.258 13.680 1.00 72.69 280 PRO A CA 1
ATOM 2183 C C . PRO A 1 280 ? -34.812 8.619 14.708 1.00 72.69 280 PRO A C 1
ATOM 2185 O O . PRO A 1 280 ? -34.974 9.786 15.051 1.00 72.69 280 PRO A O 1
ATOM 2188 N N . GLU A 1 281 ? -35.497 7.618 15.266 1.00 77.25 281 GLU A N 1
ATOM 2189 C CA . GLU A 1 281 ? -36.529 7.763 16.305 1.00 77.25 281 GLU A CA 1
ATOM 2190 C C . GLU A 1 281 ? -35.944 7.990 17.711 1.00 77.25 281 GLU A C 1
ATOM 2192 O O . GLU A 1 281 ? -36.681 8.068 18.692 1.00 77.25 281 GLU A O 1
ATOM 2197 N N . GLY A 1 282 ? -34.616 8.073 17.840 1.00 79.25 282 GLY A N 1
ATOM 2198 C CA . GLY A 1 282 ? -33.936 8.285 19.115 1.00 79.25 282 GLY A CA 1
ATOM 2199 C C . GLY A 1 282 ? -33.794 7.030 19.977 1.00 79.25 282 GLY A C 1
ATOM 2200 O O . GLY A 1 282 ? -33.478 7.152 21.160 1.00 79.25 282 GLY A O 1
ATOM 2201 N N . LEU A 1 283 ? -33.998 5.835 19.417 1.00 86.75 283 LEU A N 1
ATOM 2202 C CA . LEU A 1 283 ? -33.765 4.572 20.119 1.00 86.75 283 LEU A CA 1
ATOM 2203 C C . LEU A 1 283 ? -32.269 4.253 20.153 1.00 86.75 283 LEU A C 1
ATOM 2205 O O . LEU A 1 283 ? -31.594 4.340 19.126 1.00 86.75 283 LEU A O 1
ATOM 2209 N N . LEU A 1 284 ? -31.759 3.862 21.319 1.00 87.12 284 LEU A N 1
ATOM 2210 C CA . LEU A 1 284 ? -30.362 3.486 21.509 1.00 87.12 284 LEU A CA 1
ATOM 2211 C C . LEU A 1 284 ? -30.205 1.971 21.607 1.00 87.12 284 LEU A C 1
ATOM 2213 O O . LEU A 1 284 ? -30.885 1.310 22.392 1.00 87.12 284 LEU A O 1
ATOM 2217 N N . TRP A 1 285 ? -29.255 1.438 20.845 1.00 90.50 285 TRP A N 1
ATOM 2218 C CA . TRP A 1 285 ? -28.935 0.014 20.815 1.00 90.50 285 TRP A CA 1
ATOM 2219 C C . TRP A 1 285 ? -27.438 -0.202 20.996 1.00 90.50 285 TRP A C 1
ATOM 2221 O O . TRP A 1 285 ? -26.645 0.466 20.342 1.00 90.50 285 TRP A O 1
ATOM 2231 N N . ALA A 1 286 ? -27.048 -1.151 21.842 1.00 89.75 286 ALA A N 1
ATOM 2232 C CA . ALA A 1 286 ? -25.679 -1.640 21.951 1.00 89.75 286 ALA A CA 1
ATOM 2233 C C . ALA A 1 286 ? -25.565 -3.012 21.284 1.00 89.75 286 ALA A C 1
ATOM 2235 O O . ALA A 1 286 ? -26.220 -3.960 21.701 1.00 89.75 286 ALA A O 1
ATOM 2236 N N . ALA A 1 287 ? -24.712 -3.132 20.275 1.00 90.50 287 ALA A N 1
ATOM 2237 C CA . ALA A 1 287 ? -24.278 -4.403 19.718 1.00 90.50 287 ALA A CA 1
ATOM 2238 C C . ALA A 1 287 ? -22.902 -4.757 20.289 1.00 90.50 287 ALA A C 1
ATOM 2240 O O . ALA A 1 287 ? -21.948 -3.994 20.125 1.00 90.50 287 ALA A O 1
ATOM 2241 N N . VAL A 1 288 ? -22.799 -5.910 20.945 1.00 89.81 288 VAL A N 1
ATOM 2242 C CA . VAL A 1 288 ? -21.530 -6.471 21.414 1.00 89.81 288 VAL A CA 1
ATOM 2243 C C . VAL A 1 288 ? -21.187 -7.655 20.525 1.00 89.81 288 VAL A C 1
ATOM 2245 O O . VAL A 1 288 ? -21.997 -8.561 20.373 1.00 89.81 288 VAL A O 1
ATOM 2248 N N . GLU A 1 289 ? -20.002 -7.645 19.933 1.00 89.31 289 GLU A N 1
ATOM 2249 C CA . GLU A 1 289 ? -19.429 -8.739 19.151 1.00 89.31 289 GLU A CA 1
ATOM 2250 C C . GLU A 1 289 ? -18.157 -9.214 19.848 1.00 89.31 289 GLU A C 1
ATOM 2252 O O . GLU A 1 289 ? -17.425 -8.401 20.407 1.00 89.31 289 GLU A O 1
ATOM 2257 N N . ALA A 1 290 ? -17.870 -10.508 19.804 1.00 86.19 290 ALA A N 1
ATOM 2258 C CA . ALA A 1 290 ? -16.663 -11.076 20.378 1.00 86.19 290 ALA A CA 1
ATOM 2259 C C . ALA A 1 290 ? -16.114 -12.222 19.520 1.00 86.19 290 ALA A C 1
ATOM 2261 O O . ALA A 1 290 ? -16.878 -12.972 18.904 1.00 86.19 290 ALA A O 1
ATOM 2262 N N . ASP A 1 291 ? -14.794 -12.380 19.494 1.00 85.12 291 ASP A N 1
ATOM 2263 C CA . ASP A 1 291 ? -14.139 -13.562 18.930 1.00 85.12 291 ASP A CA 1
ATOM 2264 C C . ASP A 1 291 ? -14.426 -14.811 19.791 1.00 85.12 291 ASP A C 1
ATOM 2266 O O . ASP A 1 291 ? -14.762 -14.708 20.969 1.00 85.12 291 ASP A O 1
ATOM 2270 N N . LEU A 1 292 ? -14.271 -16.024 19.240 1.00 81.50 292 LEU A N 1
ATOM 2271 C CA . LEU A 1 292 ? -14.560 -17.277 19.974 1.00 81.50 292 LEU A CA 1
ATOM 2272 C C . LEU A 1 292 ? -13.740 -17.483 21.261 1.00 81.50 292 LEU A C 1
ATOM 2274 O O . LEU A 1 292 ? -14.132 -18.298 22.092 1.00 81.50 292 LEU A O 1
ATOM 2278 N N . GLN A 1 293 ? -12.604 -16.796 21.387 1.00 78.50 293 GLN A N 1
ATOM 2279 C CA . GLN A 1 293 ? -11.700 -16.879 22.541 1.00 78.50 293 GLN A CA 1
ATOM 2280 C C . GLN A 1 293 ? -12.045 -15.868 23.648 1.00 78.50 293 GLN A C 1
ATOM 2282 O O . GLN A 1 293 ? -11.439 -15.898 24.714 1.00 78.50 293 GLN A O 1
ATOM 2287 N N . ALA A 1 294 ? -12.982 -14.954 23.394 1.00 78.31 294 ALA A N 1
ATOM 2288 C CA . ALA A 1 294 ? -13.417 -13.948 24.353 1.00 78.31 294 ALA A CA 1
ATOM 2289 C C . ALA A 1 294 ? -14.534 -14.486 25.275 1.00 78.31 294 ALA A C 1
ATOM 2291 O O . ALA A 1 294 ? -15.180 -15.491 24.957 1.00 78.31 294 ALA A O 1
ATOM 2292 N N . PRO A 1 295 ? -14.782 -13.833 26.428 1.00 77.81 295 PRO A N 1
ATOM 2293 C CA . PRO A 1 295 ? -15.775 -14.288 27.394 1.00 77.81 295 PRO A CA 1
ATOM 2294 C C . PRO A 1 295 ? -17.176 -14.371 26.781 1.00 77.81 295 PRO A C 1
ATOM 2296 O O . PRO A 1 295 ? -17.652 -13.438 26.131 1.00 77.81 295 PRO A O 1
ATOM 2299 N N . ARG A 1 296 ? -17.864 -15.491 27.032 1.00 85.75 296 ARG A N 1
ATOM 2300 C CA . ARG A 1 296 ? -19.237 -15.727 26.552 1.00 85.75 296 ARG A CA 1
ATOM 2301 C C . ARG A 1 296 ? -20.273 -14.901 27.295 1.00 85.75 296 ARG A C 1
ATOM 2303 O O . ARG A 1 296 ? -21.343 -14.645 26.752 1.00 85.75 296 ARG A O 1
ATOM 2310 N N . LYS A 1 297 ? -19.971 -14.505 28.528 1.00 88.81 297 LYS A N 1
ATOM 2311 C CA . LYS A 1 297 ? -20.834 -13.669 29.355 1.00 88.81 297 LYS A CA 1
ATOM 2312 C C . LYS A 1 297 ? -20.163 -12.342 29.619 1.00 88.81 297 LYS A C 1
ATOM 2314 O O . LYS A 1 297 ? -19.024 -12.277 30.077 1.00 88.81 297 LYS A O 1
ATOM 2319 N N . VAL A 1 298 ? -20.901 -11.282 29.342 1.00 87.69 298 VAL A N 1
ATOM 2320 C CA . VAL A 1 298 ? -20.414 -9.924 29.502 1.00 87.69 298 VAL A CA 1
ATOM 2321 C C . VAL A 1 298 ? -21.442 -9.122 30.275 1.00 87.69 298 VAL A C 1
ATOM 2323 O O . VAL A 1 298 ? -22.636 -9.173 29.975 1.00 87.69 298 VAL A O 1
ATOM 2326 N N . ARG A 1 299 ? -20.980 -8.384 31.281 1.00 89.12 299 ARG A N 1
ATOM 2327 C CA . ARG A 1 299 ? -21.805 -7.436 32.016 1.00 89.12 299 ARG A CA 1
ATOM 2328 C C . ARG A 1 299 ? -21.710 -6.074 31.335 1.00 89.12 299 ARG A C 1
ATOM 2330 O O . ARG A 1 299 ? -20.625 -5.521 31.169 1.00 89.12 299 ARG A O 1
ATOM 2337 N N . LEU A 1 300 ? -22.847 -5.541 30.918 1.00 91.00 300 LEU A N 1
ATOM 2338 C CA . LEU A 1 300 ? -22.995 -4.183 30.404 1.00 91.00 300 LEU A CA 1
ATOM 2339 C C . LEU A 1 300 ? -23.555 -3.307 31.516 1.00 91.00 300 LEU A C 1
ATOM 2341 O O . LEU A 1 300 ? -24.541 -3.677 32.147 1.00 91.00 300 LEU A O 1
ATOM 2345 N N . VAL A 1 301 ? -22.934 -2.154 31.740 1.00 91.25 301 VAL A N 1
ATOM 2346 C CA . VAL A 1 301 ? -23.310 -1.226 32.805 1.00 91.25 301 VAL A CA 1
ATOM 2347 C C . VAL A 1 301 ? -23.502 0.158 32.204 1.00 91.25 301 VAL A C 1
ATOM 2349 O O . VAL A 1 301 ? -22.543 0.772 31.744 1.00 91.25 301 VAL A O 1
ATOM 2352 N N . LEU A 1 302 ? -24.734 0.653 32.192 1.00 93.06 302 LEU A N 1
ATOM 2353 C CA . LEU A 1 302 ? -25.058 2.020 31.794 1.00 93.06 302 LEU A CA 1
ATOM 2354 C C . LEU A 1 302 ? -25.180 2.881 33.048 1.00 93.06 302 LEU A C 1
ATOM 2356 O O . LEU A 1 302 ? -25.975 2.579 33.938 1.00 93.06 302 LEU A O 1
ATOM 2360 N N . ALA A 1 303 ? -24.408 3.959 33.113 1.00 91.31 303 ALA A N 1
ATOM 2361 C CA . ALA A 1 303 ? -24.406 4.852 34.262 1.00 91.31 303 ALA A CA 1
ATOM 2362 C C . ALA A 1 303 ? -24.390 6.323 33.840 1.00 91.31 303 ALA A C 1
ATOM 2364 O O . ALA A 1 303 ? -23.887 6.672 32.773 1.00 91.31 303 ALA A O 1
ATOM 2365 N N . SER A 1 304 ? -24.905 7.175 34.724 1.00 89.06 304 SER A N 1
ATOM 2366 C CA . SER A 1 304 ? -24.760 8.634 34.711 1.00 89.06 304 SER A CA 1
ATOM 2367 C C . SER A 1 304 ? -24.387 9.088 36.122 1.00 89.06 304 SER A C 1
ATOM 2369 O O . SER A 1 304 ? -24.743 8.421 37.095 1.00 89.06 304 SER A O 1
ATOM 2371 N N . LEU A 1 305 ? -23.700 10.225 36.246 1.00 83.06 305 LEU A N 1
ATOM 2372 C CA . LEU A 1 305 ? -23.262 10.766 37.539 1.00 83.06 305 LEU A CA 1
ATOM 2373 C C . LEU A 1 305 ? -24.433 11.063 38.487 1.00 83.06 305 LEU A C 1
ATOM 2375 O O . LEU A 1 305 ? -24.275 10.971 39.702 1.00 83.06 305 LEU A O 1
ATOM 2379 N N . HIS A 1 306 ? -25.609 11.401 37.953 1.00 83.19 306 HIS A N 1
ATOM 2380 C CA . HIS A 1 306 ? -26.785 11.731 38.766 1.00 83.19 306 HIS A CA 1
ATOM 2381 C C . HIS A 1 306 ? -27.650 10.512 39.108 1.00 83.19 306 HIS A C 1
ATOM 2383 O O . HIS A 1 306 ? -28.631 10.637 39.842 1.00 83.19 306 HIS A O 1
ATOM 2389 N N . TRP A 1 307 ? -27.319 9.326 38.591 1.00 86.25 307 TRP A N 1
ATOM 2390 C CA . TRP A 1 307 ? -28.083 8.115 38.873 1.00 86.25 307 TRP A CA 1
ATOM 2391 C C . TRP A 1 307 ? -27.654 7.512 40.209 1.00 86.25 307 TRP A C 1
ATOM 2393 O O . TRP A 1 307 ? -26.469 7.330 40.486 1.00 86.25 307 TRP A O 1
ATOM 2403 N N . THR A 1 308 ? -28.635 7.159 41.039 1.00 83.38 308 THR A N 1
ATOM 2404 C CA . THR A 1 308 ? -28.396 6.483 42.323 1.00 83.38 308 THR A CA 1
ATOM 2405 C C . THR A 1 308 ? -27.985 5.024 42.142 1.00 83.38 308 THR A C 1
ATOM 2407 O O . THR A 1 308 ? -27.250 4.494 42.973 1.00 83.38 308 THR A O 1
ATOM 2410 N N . GLN A 1 309 ? -28.435 4.379 41.062 1.00 86.19 309 GLN A N 1
ATOM 2411 C CA . GLN A 1 309 ? -28.055 3.020 40.684 1.00 86.19 309 GLN A CA 1
ATOM 2412 C C . GLN A 1 309 ? -27.814 2.937 39.170 1.00 86.19 309 GLN A C 1
ATOM 2414 O O . GLN A 1 309 ? -28.634 3.454 38.403 1.00 86.19 309 GLN A O 1
ATOM 2419 N N . PRO A 1 310 ? -26.712 2.309 38.720 1.00 90.31 310 PRO A N 1
ATOM 2420 C CA . PRO A 1 310 ? -26.503 2.037 37.308 1.00 90.31 310 PRO A CA 1
ATOM 2421 C C . PRO A 1 310 ? -27.506 0.990 36.810 1.00 90.31 310 PRO A C 1
ATOM 2423 O O . PRO A 1 310 ? -28.002 0.163 37.574 1.00 90.31 310 PRO A O 1
ATOM 2426 N N . GLN A 1 311 ? -27.784 1.011 35.511 1.00 92.00 311 GLN A N 1
ATOM 2427 C CA . GLN A 1 311 ? -28.517 -0.069 34.861 1.00 92.00 311 GLN A CA 1
ATOM 2428 C C . GLN A 1 311 ? -27.531 -1.148 34.432 1.00 92.00 311 GLN A C 1
ATOM 2430 O O . GLN A 1 311 ? -26.520 -0.859 33.790 1.00 92.00 311 GLN A O 1
ATOM 2435 N N . GLU A 1 312 ? -27.833 -2.391 34.783 1.00 92.44 312 GLU A N 1
ATOM 2436 C CA . GLU A 1 312 ? -26.959 -3.530 34.539 1.00 92.44 312 GLU A CA 1
ATOM 2437 C C . GLU A 1 312 ? -27.667 -4.586 33.702 1.00 92.44 312 GLU A C 1
ATOM 2439 O O . GLU A 1 312 ? -28.817 -4.948 33.960 1.00 92.44 312 GLU A O 1
ATOM 2444 N N . TRP A 1 313 ? -26.941 -5.139 32.736 1.00 92.56 313 TRP A N 1
ATOM 2445 C CA . TRP A 1 313 ? -27.371 -6.306 31.984 1.00 92.56 313 TRP A CA 1
ATOM 2446 C C . TRP A 1 313 ? -26.268 -7.347 31.981 1.00 92.56 313 TRP A C 1
ATOM 2448 O O . TRP A 1 313 ? -25.137 -7.068 31.583 1.00 92.56 313 TRP A O 1
ATOM 2458 N N . LEU A 1 314 ? -26.615 -8.569 32.369 1.00 91.62 314 LEU A N 1
ATOM 2459 C CA . LEU A 1 314 ? -25.775 -9.732 32.134 1.00 91.62 314 LEU A CA 1
ATOM 2460 C C . LEU A 1 314 ? -26.168 -10.354 30.797 1.00 91.62 314 LEU A C 1
ATOM 2462 O O . LEU A 1 314 ? -27.313 -10.768 30.609 1.00 91.62 314 LEU A O 1
ATOM 2466 N N . VAL A 1 315 ? -25.223 -10.402 29.866 1.00 90.00 315 VAL A N 1
ATOM 2467 C CA . VAL A 1 315 ? -25.499 -10.722 28.468 1.00 90.00 315 VAL A CA 1
ATOM 2468 C C . VAL A 1 315 ? -24.672 -11.914 28.040 1.00 90.00 315 VAL A C 1
ATOM 2470 O O . VAL A 1 315 ? -23.447 -11.900 28.121 1.00 90.00 315 VAL A O 1
ATOM 2473 N N . GLU A 1 316 ? -25.359 -12.946 27.565 1.00 91.56 316 GLU A N 1
ATOM 2474 C CA . GLU A 1 316 ? -24.737 -14.122 26.972 1.00 91.56 316 GLU A CA 1
ATOM 2475 C C . GLU A 1 316 ? -24.601 -13.928 25.457 1.00 91.56 316 GLU A C 1
ATOM 2477 O O . GLU A 1 316 ? -25.593 -13.745 24.745 1.00 91.56 316 GLU A O 1
ATOM 2482 N N . LEU A 1 317 ? -23.363 -13.953 24.966 1.00 90.56 317 LEU A N 1
ATOM 2483 C CA . LEU A 1 317 ? -23.036 -13.791 23.557 1.00 90.56 317 LEU A CA 1
ATOM 2484 C C . LEU A 1 317 ? -23.310 -15.094 22.800 1.00 90.56 317 LEU A C 1
ATOM 2486 O O . LEU A 1 317 ? -22.828 -16.166 23.170 1.00 90.56 317 LEU A O 1
ATOM 2490 N N . ARG A 1 318 ? -24.063 -14.998 21.702 1.00 91.44 318 ARG A N 1
ATOM 2491 C CA . ARG A 1 318 ? -24.462 -16.144 20.872 1.00 91.44 318 ARG A CA 1
ATOM 2492 C C . ARG A 1 318 ? -23.758 -16.118 19.521 1.00 91.44 318 ARG A C 1
ATOM 2494 O O . ARG A 1 318 ? -23.436 -15.034 19.049 1.00 91.44 318 ARG A O 1
ATOM 2501 N N . PRO A 1 319 ? -23.535 -17.264 18.858 1.00 90.88 319 PRO A N 1
ATOM 2502 C CA . PRO A 1 319 ? -22.969 -17.273 17.514 1.00 90.88 319 PRO A CA 1
ATOM 2503 C C . PRO A 1 319 ? -23.802 -16.428 16.541 1.00 90.88 319 PRO A C 1
ATOM 2505 O O . PRO A 1 319 ? -24.993 -16.679 16.370 1.00 90.88 319 PRO A O 1
ATOM 2508 N N . ILE A 1 320 ? -23.168 -15.441 15.904 1.00 89.56 320 ILE A N 1
ATOM 2509 C CA . ILE A 1 320 ? -23.791 -14.581 14.877 1.00 89.56 320 ILE A CA 1
ATOM 2510 C C . ILE A 1 320 ? -23.188 -14.808 13.485 1.00 89.56 320 ILE A C 1
ATOM 2512 O O . ILE A 1 320 ? -23.829 -14.525 12.478 1.00 89.56 320 ILE A O 1
ATOM 2516 N N . ALA A 1 321 ? -21.959 -15.329 13.422 1.00 84.69 321 ALA A N 1
ATOM 2517 C CA . ALA A 1 321 ? -21.252 -15.698 12.199 1.00 84.69 321 ALA A CA 1
ATOM 2518 C C . ALA A 1 321 ? -20.172 -16.753 12.521 1.00 84.69 321 ALA A C 1
ATOM 2520 O O . ALA A 1 321 ? -19.808 -16.911 13.692 1.00 84.69 321 ALA A O 1
ATOM 2521 N N . PRO A 1 322 ? -19.617 -17.469 11.523 1.00 83.94 322 PRO A N 1
ATOM 2522 C CA . PRO A 1 322 ? -18.484 -18.364 11.745 1.00 83.94 322 PRO A CA 1
ATOM 2523 C C . PRO A 1 322 ? -17.335 -17.634 12.454 1.00 83.94 322 PRO A C 1
ATOM 2525 O O . PRO A 1 322 ? -16.849 -16.613 11.972 1.00 83.94 322 PRO A O 1
ATOM 2528 N N . GLY A 1 323 ? -16.925 -18.139 13.619 1.00 85.88 323 GLY A N 1
ATOM 2529 C CA . GLY A 1 323 ? -15.855 -17.530 14.412 1.00 85.88 323 GLY A CA 1
ATOM 2530 C C . GLY A 1 323 ? -16.254 -16.315 15.259 1.00 85.88 323 GLY A C 1
ATOM 2531 O O . GLY A 1 323 ? -15.373 -15.736 15.888 1.00 85.88 323 GLY A O 1
ATOM 2532 N N . ARG A 1 324 ? -17.539 -15.925 15.305 1.00 87.38 324 ARG A N 1
ATOM 2533 C CA . ARG A 1 324 ? -17.997 -14.740 16.049 1.00 87.38 324 ARG A CA 1
ATOM 2534 C C . ARG A 1 324 ? -19.220 -14.989 16.916 1.00 87.38 324 ARG A C 1
ATOM 2536 O O . ARG A 1 324 ? -20.226 -15.539 16.463 1.00 87.38 324 ARG A O 1
ATOM 2543 N N . LEU A 1 325 ? -19.146 -14.478 18.136 1.00 90.69 325 LEU A N 1
ATOM 2544 C CA . LEU A 1 325 ? -20.252 -14.363 19.073 1.00 90.69 325 LEU A CA 1
ATOM 2545 C C . LEU A 1 325 ? -20.768 -12.921 19.086 1.00 90.69 325 LEU A C 1
ATOM 2547 O O . LEU A 1 325 ? -20.030 -11.985 18.785 1.00 90.69 325 LEU A O 1
ATOM 2551 N N . GLY A 1 326 ? -22.025 -12.725 19.456 1.00 92.88 326 GLY A N 1
ATOM 2552 C CA . GLY A 1 326 ? -22.560 -11.399 19.677 1.00 92.88 326 GLY A CA 1
ATOM 2553 C C . GLY A 1 326 ? -23.932 -11.371 20.330 1.00 92.88 326 GLY A C 1
ATOM 2554 O O . GLY A 1 326 ? -24.599 -12.393 20.500 1.00 92.88 326 GLY A O 1
ATOM 2555 N N . ALA A 1 327 ? -24.325 -10.168 20.722 1.00 93.62 327 ALA A N 1
ATOM 2556 C CA . ALA A 1 327 ? -25.618 -9.847 21.297 1.00 93.62 327 ALA A CA 1
ATOM 2557 C C . ALA A 1 327 ? -25.990 -8.399 20.962 1.00 93.62 327 ALA A C 1
ATOM 2559 O O . ALA A 1 327 ? -25.128 -7.559 20.698 1.00 93.62 327 ALA A O 1
ATOM 2560 N N . THR A 1 328 ? -27.283 -8.095 20.996 1.00 92.12 328 THR A N 1
ATOM 2561 C CA . THR A 1 328 ? -27.794 -6.733 20.825 1.00 92.12 328 THR A CA 1
ATOM 2562 C C . THR A 1 328 ? -28.730 -6.403 21.975 1.00 92.12 328 THR A C 1
ATOM 2564 O O . THR A 1 328 ? -29.614 -7.195 22.296 1.00 92.12 328 THR A O 1
ATOM 2567 N N . LEU A 1 329 ? -28.530 -5.245 22.602 1.00 93.44 329 LEU A N 1
ATOM 2568 C CA . LEU A 1 329 ? -29.348 -4.745 23.699 1.00 93.44 329 LEU A CA 1
ATOM 2569 C C . LEU A 1 329 ? -29.949 -3.396 23.373 1.00 93.44 329 LEU A C 1
ATOM 2571 O O . LEU A 1 329 ? -29.296 -2.524 22.808 1.00 93.44 329 LEU A O 1
ATOM 2575 N N . PHE A 1 330 ? -31.188 -3.225 23.810 1.00 92.38 330 PHE A N 1
ATOM 2576 C CA . PHE A 1 330 ? -31.849 -1.937 23.836 1.00 92.38 330 PHE A CA 1
ATOM 2577 C C . PHE A 1 330 ? -31.434 -1.178 25.100 1.00 92.38 330 PHE A C 1
ATOM 2579 O O . PHE A 1 330 ? -31.648 -1.668 26.206 1.00 92.38 330 PHE A O 1
ATOM 2586 N N . LEU A 1 331 ? -30.850 0.010 24.934 1.00 90.62 331 LEU A N 1
ATOM 2587 C CA . LEU A 1 331 ? -30.397 0.860 26.044 1.00 90.62 331 LEU A CA 1
ATOM 2588 C C . LEU A 1 331 ? -31.459 1.873 26.496 1.00 90.62 331 LEU A C 1
ATOM 2590 O O . LEU A 1 331 ? -31.254 2.583 27.475 1.00 90.62 331 LEU A O 1
ATOM 2594 N N . GLY A 1 332 ? -32.573 1.981 25.769 1.00 90.19 332 GLY A N 1
ATOM 2595 C CA . GLY A 1 332 ? -33.607 2.981 26.019 1.00 90.19 332 GLY A CA 1
ATOM 2596 C C . GLY A 1 332 ? -33.674 4.056 24.937 1.00 90.19 332 GLY A C 1
ATOM 2597 O O . GLY A 1 332 ? -33.177 3.897 23.821 1.00 90.19 332 GLY A O 1
ATOM 2598 N N . ARG A 1 333 ? -34.341 5.163 25.264 1.00 87.50 333 ARG A N 1
ATOM 2599 C CA . ARG A 1 333 ? -34.434 6.335 24.388 1.00 87.50 333 ARG A CA 1
ATOM 2600 C C . ARG A 1 333 ? -33.370 7.353 24.768 1.00 87.50 333 ARG A C 1
ATOM 2602 O O . ARG A 1 333 ? -33.171 7.603 25.952 1.00 87.50 333 ARG A O 1
ATOM 2609 N N . ALA A 1 334 ? -32.753 7.982 23.773 1.00 84.62 334 ALA A N 1
ATOM 2610 C CA . ALA A 1 334 ? -31.755 9.029 23.976 1.00 84.62 334 ALA A CA 1
ATOM 2611 C C . ALA A 1 334 ? -32.294 10.191 24.831 1.00 84.62 334 ALA A C 1
ATOM 2613 O O . ALA A 1 334 ? -31.576 10.708 25.672 1.00 84.62 334 ALA A O 1
ATOM 2614 N N . GLU A 1 335 ? -33.574 10.544 24.683 1.00 81.56 335 GLU A N 1
ATOM 2615 C CA . GLU A 1 335 ? -34.234 11.609 25.459 1.00 81.56 335 GLU A CA 1
ATOM 2616 C C . GLU A 1 335 ? -34.352 11.314 26.965 1.00 81.56 335 GLU A C 1
ATOM 2618 O O . GLU A 1 335 ? -34.567 12.228 27.755 1.00 81.56 335 GLU A O 1
ATOM 2623 N N . HIS A 1 336 ? -34.203 10.049 27.369 1.00 85.44 336 HIS A N 1
ATOM 2624 C CA . HIS A 1 336 ? -34.224 9.629 28.771 1.00 85.44 336 HIS A CA 1
ATOM 2625 C C . HIS A 1 336 ? -32.821 9.488 29.374 1.00 85.44 336 HIS A C 1
ATOM 2627 O O . HIS A 1 336 ? -32.701 9.184 30.560 1.00 85.44 336 HIS A O 1
ATOM 2633 N N . LEU A 1 337 ? -31.766 9.658 28.572 1.00 84.62 337 LEU A N 1
ATOM 2634 C CA . LEU A 1 337 ? -30.390 9.603 29.047 1.00 84.62 337 LEU A CA 1
ATOM 2635 C C . LEU A 1 337 ? -29.836 11.015 29.204 1.00 84.62 337 LEU A C 1
ATOM 2637 O O . LEU A 1 337 ? -30.014 11.881 28.349 1.00 84.62 337 LEU A O 1
ATOM 2641 N N . GLU A 1 338 ? -29.135 11.239 30.307 1.00 82.12 338 GLU A N 1
ATOM 2642 C CA . GLU A 1 338 ? -28.513 12.526 30.589 1.00 82.12 338 GLU A CA 1
ATOM 2643 C C . GLU A 1 338 ? -27.207 12.700 29.800 1.00 82.12 338 GLU A C 1
ATOM 2645 O O . GLU A 1 338 ? -26.473 11.726 29.592 1.00 82.12 338 GLU A O 1
ATOM 2650 N N . PRO A 1 339 ? -26.855 13.938 29.407 1.00 76.75 339 PRO A N 1
ATOM 2651 C CA . PRO A 1 339 ? -25.506 14.249 28.946 1.00 76.75 339 PRO A CA 1
ATOM 2652 C C . PRO A 1 339 ? -24.470 13.793 29.986 1.00 76.75 339 PRO A C 1
ATOM 2654 O O . PRO A 1 339 ? -24.606 14.100 31.168 1.00 76.75 339 PRO A O 1
ATOM 2657 N N . GLY A 1 340 ? -23.448 13.050 29.556 1.00 78.31 340 GLY A N 1
ATOM 2658 C CA . GLY A 1 340 ? -22.479 12.414 30.456 1.00 78.31 340 GLY A CA 1
ATOM 2659 C C . GLY A 1 340 ? -22.785 10.955 30.810 1.00 78.31 340 GLY A C 1
ATOM 2660 O O . GLY A 1 340 ? -21.995 10.338 31.525 1.00 78.31 340 GLY A O 1
ATOM 2661 N N . ALA A 1 341 ? -23.878 10.373 30.300 1.00 87.06 341 ALA A N 1
ATOM 2662 C CA . ALA A 1 341 ? -24.101 8.935 30.408 1.00 87.06 341 ALA A CA 1
ATOM 2663 C C . ALA A 1 341 ? -23.013 8.143 29.659 1.00 87.06 341 ALA A C 1
ATOM 2665 O O . ALA A 1 341 ? -22.603 8.500 28.549 1.00 87.06 341 ALA A O 1
ATOM 2666 N N . ALA A 1 342 ? -22.575 7.031 30.244 1.00 88.44 342 ALA A N 1
ATOM 2667 C CA . ALA A 1 342 ? -21.577 6.149 29.656 1.00 88.44 342 ALA A CA 1
ATOM 2668 C C . ALA A 1 342 ? -21.964 4.679 29.803 1.00 88.44 342 ALA A C 1
ATOM 2670 O O . ALA A 1 342 ? -22.550 4.263 30.804 1.00 88.44 342 ALA A O 1
ATOM 2671 N N . LEU A 1 343 ? -21.605 3.896 28.788 1.00 89.75 343 LEU A N 1
ATOM 2672 C CA . LEU A 1 343 ? -21.757 2.450 28.776 1.00 89.75 343 LEU A CA 1
ATOM 2673 C C . LEU A 1 343 ? -20.401 1.794 29.038 1.00 89.75 343 LEU A C 1
ATOM 2675 O O . LEU A 1 343 ? -19.451 1.986 28.278 1.00 89.75 343 LEU A O 1
ATOM 2679 N N . PHE A 1 344 ? -20.326 0.992 30.089 1.00 89.00 344 PHE A N 1
ATOM 2680 C CA . PHE A 1 344 ? -19.154 0.216 30.463 1.00 89.00 344 PHE A CA 1
ATOM 2681 C C . PHE A 1 344 ? -19.383 -1.259 30.163 1.00 89.00 344 PHE A C 1
ATOM 2683 O O . PHE A 1 344 ? -20.456 -1.804 30.418 1.00 89.00 344 PHE A O 1
ATOM 2690 N N . LEU A 1 345 ? -18.354 -1.912 29.641 1.00 87.12 345 LEU A N 1
ATOM 2691 C CA . LEU A 1 345 ? -18.323 -3.350 29.450 1.00 87.12 345 LEU A CA 1
ATOM 2692 C C . LEU A 1 345 ? -17.398 -3.956 30.500 1.00 87.12 345 LEU A C 1
ATOM 2694 O O . LEU A 1 345 ? -16.224 -3.594 30.564 1.00 87.12 345 LEU A O 1
ATOM 2698 N N . VAL A 1 346 ? -17.914 -4.883 31.299 1.00 83.06 346 VAL A N 1
ATOM 2699 C CA . VAL A 1 346 ? -17.181 -5.574 32.357 1.00 83.06 346 VAL A CA 1
ATOM 2700 C C . VAL A 1 346 ? -17.298 -7.082 32.109 1.00 83.06 346 VAL A C 1
ATOM 2702 O O . VAL A 1 346 ? -18.400 -7.624 32.165 1.00 83.06 346 VAL A O 1
ATOM 2705 N N . PRO A 1 347 ? -16.207 -7.790 31.789 1.00 70.44 347 PRO A N 1
ATOM 2706 C CA . PRO A 1 347 ? -16.238 -9.233 31.626 1.00 70.44 347 PRO A CA 1
ATOM 2707 C C . PRO A 1 347 ? -16.520 -9.874 32.981 1.00 70.44 347 PRO A C 1
ATOM 2709 O O . PRO A 1 347 ? -15.946 -9.479 33.999 1.00 70.44 347 PRO A O 1
ATOM 2712 N N . GLU A 1 348 ? -17.412 -10.861 32.994 1.00 73.94 348 GLU A N 1
ATOM 2713 C CA . GLU A 1 348 ? -17.613 -11.666 34.192 1.00 73.94 348 GLU A CA 1
ATOM 2714 C C . GLU A 1 348 ? -16.369 -12.524 34.444 1.00 73.94 348 GLU A C 1
ATOM 2716 O O . GLU A 1 348 ? -15.868 -13.156 33.513 1.00 73.94 348 GLU A O 1
ATOM 2721 N N . PRO A 1 349 ? -15.886 -12.629 35.692 1.00 57.75 349 PRO A N 1
ATOM 2722 C CA . PRO A 1 349 ? -14.772 -13.508 36.042 1.00 57.75 349 PRO A CA 1
ATOM 2723 C C . PRO A 1 349 ? -15.120 -15.009 35.979 1.00 57.75 349 PRO A C 1
ATOM 2725 O O . PRO A 1 349 ? -14.343 -15.829 36.456 1.00 57.75 349 PRO A O 1
ATOM 2728 N N . THR A 1 350 ? -16.268 -15.392 35.415 1.00 53.50 350 THR A N 1
ATOM 2729 C CA . THR A 1 350 ? -16.711 -16.788 35.290 1.00 53.50 350 THR A CA 1
ATOM 2730 C C . THR A 1 350 ? -16.843 -17.178 33.823 1.00 53.50 350 THR A C 1
ATOM 2732 O O . THR A 1 350 ? -17.926 -17.119 33.255 1.00 53.50 350 THR A O 1
ATOM 2735 N N . ASP A 1 351 ? -15.690 -17.487 33.229 1.00 43.69 351 ASP A N 1
ATOM 2736 C CA . ASP A 1 351 ? -15.442 -18.512 32.195 1.00 43.69 351 ASP A CA 1
ATOM 2737 C C . ASP A 1 351 ? -13.940 -18.440 31.817 1.00 43.69 351 ASP A C 1
ATOM 2739 O O . ASP A 1 351 ? -13.581 -18.214 30.661 1.00 43.69 351 ASP A O 1
ATOM 2743 N N . ALA A 1 352 ? -13.062 -18.534 32.829 1.00 36.56 352 ALA A N 1
ATOM 2744 C CA . ALA A 1 352 ? -11.622 -18.756 32.654 1.00 36.56 352 ALA A CA 1
ATOM 2745 C C . ALA A 1 352 ? -11.315 -20.256 32.650 1.00 36.56 352 ALA A C 1
ATOM 2747 O O . ALA A 1 352 ? -11.954 -20.972 33.459 1.00 36.56 352 ALA A O 1
#